Protein AF-A0A662HWW2-F1 (afdb_monomer_lite)

Sequence (271 aa):
MCRKGKERIIRYFIELWPLIKYILRNMLIVCLVLIIPPLITFYLLPDHGESIFSLAYNRPWGILTSWLTHKNYEHLCTNIEGTIFTVALIMTFTIAFLVFKKFYKPQLAAEHKLLFRVFAYVIILSQIIPSLVELALIYYLHLWNRKCCGASLILYGLRGYFDIGLLSLVSTALLEAIYIIIKDSPRISTAKLWTRTLNRVLKRTKLASVYSLYCLLFMTLFLLTVLSKDFLKFIGYGMSQVDVLGHFIAYFVGLTTAFIVMLFKKREFLK

pLDDT: mean 80.23, std 15.09, range [29.42, 97.56]

Structure (mmCIF, N/CA/C/O backbone):
data_AF-A0A662HWW2-F1
#
_entry.id   AF-A0A662HWW2-F1
#
loop_
_atom_site.group_PDB
_atom_site.id
_atom_site.type_symbol
_atom_site.label_atom_id
_atom_site.label_alt_id
_atom_site.label_comp_id
_atom_site.label_asym_id
_atom_site.label_entity_id
_atom_site.label_seq_id
_atom_site.pdbx_PDB_ins_code
_atom_site.Cartn_x
_atom_site.Cartn_y
_atom_site.Cartn_z
_atom_site.occupancy
_atom_site.B_iso_or_equiv
_atom_site.auth_seq_id
_atom_site.auth_comp_id
_atom_site.auth_asym_id
_atom_site.auth_atom_id
_atom_site.pdbx_PDB_model_num
ATOM 1 N N . MET A 1 1 ? -7.336 -7.348 41.960 1.00 51.84 1 MET A N 1
ATOM 2 C CA . MET A 1 1 ? -8.194 -7.419 40.748 1.00 51.84 1 MET A CA 1
ATOM 3 C C . MET A 1 1 ? -9.281 -8.465 40.956 1.00 51.84 1 MET A C 1
ATOM 5 O O . MET A 1 1 ? -8.956 -9.598 41.279 1.00 51.84 1 MET A O 1
ATOM 9 N N . CYS A 1 2 ? -10.556 -8.094 40.816 1.00 55.94 2 CYS A N 1
ATOM 10 C CA . CYS A 1 2 ? -11.695 -8.983 41.068 1.00 55.94 2 CYS A CA 1
ATOM 11 C C . CYS A 1 2 ? -11.751 -10.131 40.032 1.00 55.94 2 CYS A C 1
ATOM 13 O O . CYS A 1 2 ? -11.518 -9.888 38.847 1.00 55.94 2 CYS A O 1
ATOM 15 N N . ARG A 1 3 ? -12.079 -11.363 40.453 1.00 61.19 3 ARG A N 1
ATOM 16 C CA . ARG A 1 3 ? -12.129 -12.596 39.624 1.00 61.19 3 ARG A CA 1
ATOM 17 C C . ARG A 1 3 ? -12.927 -12.407 38.316 1.00 61.19 3 ARG A C 1
ATOM 19 O O . ARG A 1 3 ? -12.475 -12.807 37.247 1.00 61.19 3 ARG A O 1
ATOM 26 N N . LYS A 1 4 ? -14.018 -11.631 38.385 1.00 62.94 4 LYS A N 1
ATOM 27 C CA . LYS A 1 4 ? -14.866 -11.224 37.245 1.00 62.94 4 LYS A CA 1
ATOM 28 C C . LYS A 1 4 ? -14.146 -10.375 36.184 1.00 62.94 4 LYS A C 1
ATOM 30 O O . LYS A 1 4 ? -14.480 -10.454 35.006 1.00 62.94 4 LYS A O 1
ATOM 35 N N . GLY A 1 5 ? -13.164 -9.562 36.577 1.00 66.31 5 GLY A N 1
ATOM 36 C CA . GLY A 1 5 ? -12.361 -8.760 35.647 1.00 66.31 5 GLY A CA 1
ATOM 37 C C . GLY A 1 5 ? -11.391 -9.619 34.835 1.00 66.31 5 GLY A C 1
ATOM 38 O O . GLY A 1 5 ? -11.261 -9.426 33.629 1.00 66.31 5 GLY A O 1
ATOM 39 N N . LYS A 1 6 ? -10.777 -10.623 35.477 1.00 68.19 6 LYS A N 1
ATOM 40 C CA . LYS A 1 6 ? -9.884 -11.591 34.819 1.00 68.19 6 LYS A CA 1
ATOM 41 C C . LYS A 1 6 ? -10.640 -12.424 33.776 1.00 68.19 6 LYS A C 1
ATOM 43 O O . LYS A 1 6 ? -10.197 -12.522 32.639 1.00 68.19 6 LYS A O 1
ATOM 48 N N . GLU A 1 7 ? -11.820 -12.935 34.125 1.00 72.75 7 GLU A N 1
ATOM 49 C CA . GLU A 1 7 ? -12.670 -13.708 33.204 1.00 72.75 7 GLU A CA 1
ATOM 50 C C . GLU A 1 7 ? -13.160 -12.897 31.998 1.00 72.75 7 GLU A C 1
ATOM 52 O O . GLU A 1 7 ? -13.305 -13.446 30.905 1.00 72.75 7 GLU A O 1
ATOM 57 N N . ARG A 1 8 ? -13.409 -11.594 32.179 1.00 71.12 8 ARG A N 1
ATOM 58 C CA . ARG A 1 8 ? -13.839 -10.704 31.094 1.00 71.12 8 ARG A CA 1
ATOM 59 C C . ARG A 1 8 ? -12.707 -10.446 30.097 1.00 71.12 8 ARG A C 1
ATOM 61 O O . ARG A 1 8 ? -12.948 -10.509 28.897 1.00 71.12 8 ARG A O 1
ATOM 68 N N . ILE A 1 9 ? -11.484 -10.218 30.580 1.00 73.19 9 ILE A N 1
ATOM 69 C CA . ILE A 1 9 ? -10.295 -10.049 29.726 1.00 73.19 9 ILE A CA 1
ATOM 70 C C . ILE A 1 9 ? -10.007 -11.341 28.952 1.00 73.19 9 ILE A C 1
ATOM 72 O O . ILE A 1 9 ? -9.796 -11.295 27.744 1.00 73.19 9 ILE A O 1
ATOM 76 N N . ILE A 1 10 ? -10.064 -12.496 29.623 1.00 75.81 10 ILE A N 1
ATOM 77 C CA . ILE A 1 10 ? -9.818 -13.799 28.992 1.00 75.81 10 ILE A CA 1
ATOM 78 C C . ILE A 1 10 ? -10.848 -14.079 27.889 1.00 75.81 10 ILE A C 1
ATOM 80 O O . ILE A 1 10 ? -10.458 -14.389 26.766 1.00 75.81 10 ILE A O 1
ATOM 84 N N . ARG A 1 11 ? -12.151 -13.895 28.154 1.00 76.75 11 ARG A N 1
ATOM 85 C CA . ARG A 1 11 ? -13.198 -14.040 27.122 1.00 76.75 11 ARG A CA 1
ATOM 86 C C . ARG A 1 11 ? -12.990 -13.094 25.943 1.00 76.75 11 ARG A C 1
ATOM 88 O O . ARG A 1 11 ? -13.081 -13.509 24.791 1.00 76.75 11 ARG A O 1
ATOM 95 N N . TYR A 1 12 ? -12.641 -11.843 26.230 1.00 75.50 12 TYR A N 1
ATOM 96 C CA . TYR A 1 12 ? -12.392 -10.840 25.204 1.00 75.50 12 TYR A CA 1
ATOM 97 C C . TYR A 1 12 ? -11.239 -11.236 24.269 1.00 75.50 12 TYR A C 1
ATOM 99 O O . TYR A 1 12 ? -11.385 -11.103 23.050 1.00 75.50 12 TYR A O 1
ATOM 107 N N . PHE A 1 13 ? -10.145 -11.770 24.826 1.00 76.31 13 PHE A N 1
ATOM 108 C CA . PHE A 1 13 ? -9.011 -12.311 24.070 1.00 76.31 13 PHE A CA 1
ATOM 109 C C . PHE A 1 13 ? -9.384 -13.554 23.260 1.00 76.31 13 PHE A C 1
ATOM 111 O O . PHE A 1 13 ? -9.061 -13.609 22.077 1.00 76.31 13 PHE A O 1
ATOM 118 N N . ILE A 1 14 ? -10.094 -14.518 23.856 1.00 79.94 14 ILE A N 1
ATOM 119 C CA . ILE A 1 14 ? -10.518 -15.756 23.176 1.00 79.94 14 ILE A CA 1
ATOM 120 C C . ILE A 1 14 ? -11.338 -15.438 21.923 1.00 79.94 14 ILE A C 1
ATOM 122 O O . ILE A 1 14 ? -11.104 -16.002 20.861 1.00 79.94 14 ILE A O 1
ATOM 126 N N . GLU A 1 15 ? -12.257 -14.485 22.015 1.00 78.69 15 GLU A N 1
ATOM 127 C CA . GLU A 1 15 ? -13.082 -14.058 20.884 1.00 78.69 15 GLU A CA 1
ATOM 128 C C . GLU A 1 15 ? -12.310 -13.235 19.828 1.00 78.69 15 GLU A C 1
ATOM 130 O O . GLU A 1 15 ? -12.698 -13.205 18.663 1.00 78.69 15 GLU A O 1
ATOM 135 N N . LEU A 1 16 ? -11.238 -12.528 20.212 1.00 80.75 16 LEU A N 1
ATOM 136 C CA . LEU A 1 16 ? -10.363 -11.782 19.288 1.00 80.75 16 LEU A CA 1
ATOM 137 C C . LEU A 1 16 ? -9.315 -12.678 18.624 1.00 80.75 16 LEU A C 1
ATOM 139 O O . LEU A 1 16 ? -8.800 -12.346 17.559 1.00 80.75 16 LEU A O 1
ATOM 143 N N . TRP A 1 17 ? -8.989 -13.814 19.228 1.00 83.88 17 TRP A N 1
ATOM 144 C CA . TRP A 1 17 ? -7.904 -14.669 18.773 1.00 83.88 17 TRP A CA 1
ATOM 145 C C . TRP A 1 17 ? -8.078 -15.204 17.340 1.00 83.88 17 TRP A C 1
ATOM 147 O O . TRP A 1 17 ? -7.130 -15.086 16.558 1.00 83.88 17 TRP A O 1
ATOM 157 N N . PRO A 1 18 ? -9.260 -15.702 16.913 1.00 82.12 18 PRO A N 1
ATOM 158 C CA . PRO A 1 18 ? -9.468 -16.127 15.527 1.00 82.12 18 PRO A CA 1
ATOM 159 C C . PRO A 1 18 ? -9.251 -14.987 14.523 1.00 82.12 18 PRO A C 1
ATOM 161 O O . PRO A 1 18 ? -8.727 -15.206 13.431 1.00 82.12 18 PRO A O 1
ATOM 164 N N . LEU A 1 19 ? -9.615 -13.764 14.918 1.00 79.81 19 LEU A N 1
ATOM 165 C CA . LEU A 1 19 ? -9.472 -12.550 14.121 1.00 79.81 19 LEU A CA 1
ATOM 166 C C . LEU A 1 19 ? -8.003 -12.177 13.923 1.00 79.81 19 LEU A C 1
ATOM 168 O O . LEU A 1 19 ? -7.558 -11.937 12.802 1.00 79.81 19 LEU A O 1
ATOM 172 N N . ILE A 1 20 ? -7.251 -12.172 15.023 1.00 82.62 20 ILE A N 1
ATOM 173 C CA . ILE A 1 20 ? -5.816 -11.892 15.025 1.00 82.62 20 ILE A CA 1
ATOM 174 C C . ILE A 1 20 ? -5.097 -12.955 14.196 1.00 82.62 20 ILE A C 1
ATOM 176 O O . ILE A 1 20 ? -4.335 -12.609 13.299 1.00 82.62 20 ILE A O 1
ATOM 180 N N . LYS A 1 21 ? -5.408 -14.241 14.403 1.00 86.31 21 LYS A N 1
ATOM 181 C CA . LYS A 1 21 ? -4.826 -15.343 13.626 1.00 86.31 21 LYS A CA 1
ATOM 182 C C . LYS A 1 21 ? -5.085 -15.186 12.127 1.00 86.31 21 LYS A C 1
ATOM 184 O O . LYS A 1 21 ? -4.181 -15.418 11.330 1.00 86.31 21 LYS A O 1
ATOM 189 N N . TYR A 1 22 ? -6.291 -14.769 11.736 1.00 83.19 22 TYR A N 1
ATOM 190 C CA . TYR A 1 22 ? -6.614 -14.491 10.336 1.00 83.19 22 TYR A CA 1
ATOM 191 C C . TYR A 1 22 ? -5.750 -13.358 9.766 1.00 83.19 22 TYR A C 1
ATOM 193 O O . TYR A 1 22 ? -5.180 -13.511 8.688 1.00 83.19 22 TYR A O 1
ATOM 201 N N . ILE A 1 23 ? -5.627 -12.239 10.483 1.00 82.12 23 ILE A N 1
ATOM 202 C CA . ILE A 1 23 ? -4.840 -11.078 10.037 1.00 82.12 23 ILE A CA 1
ATOM 203 C C . ILE A 1 23 ? -3.367 -11.444 9.906 1.00 82.12 23 ILE A C 1
ATOM 205 O O . ILE A 1 23 ? -2.797 -11.232 8.839 1.00 82.12 23 ILE A O 1
ATOM 209 N N . LEU A 1 24 ? -2.792 -12.066 10.939 1.00 85.19 24 LEU A N 1
ATOM 210 C CA . LEU A 1 24 ? -1.404 -1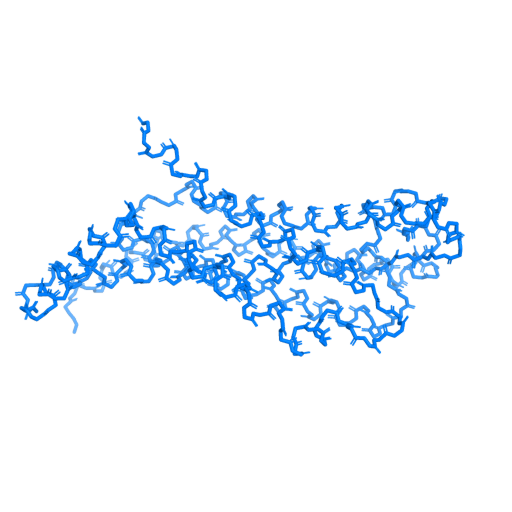2.524 10.935 1.00 85.19 24 LEU A CA 1
ATOM 211 C C . LEU A 1 24 ? -1.142 -13.459 9.755 1.00 85.19 24 LEU A C 1
ATOM 213 O O . LEU A 1 24 ? -0.213 -13.236 8.989 1.00 85.19 24 LEU A O 1
ATOM 217 N N . ARG A 1 25 ? -1.996 -14.474 9.563 1.00 88.00 25 ARG A N 1
ATOM 218 C CA . ARG A 1 25 ? -1.833 -15.443 8.476 1.00 88.00 25 ARG A CA 1
ATOM 219 C C . ARG A 1 25 ? -1.851 -14.766 7.111 1.00 88.00 25 ARG A C 1
ATOM 221 O O . ARG A 1 25 ? -0.977 -15.025 6.296 1.00 88.00 25 ARG A O 1
ATOM 228 N N . ASN A 1 26 ? -2.852 -13.933 6.837 1.00 82.62 26 ASN A N 1
ATOM 229 C CA . ASN A 1 26 ? -3.000 -13.387 5.491 1.00 82.62 26 ASN A CA 1
ATOM 230 C C . ASN A 1 26 ? -1.989 -12.275 5.200 1.00 82.62 26 ASN A C 1
ATOM 232 O O . ASN A 1 26 ? -1.521 -12.178 4.072 1.00 82.62 26 ASN A O 1
ATOM 236 N N . MET A 1 27 ? -1.611 -11.468 6.196 1.00 81.56 27 MET A N 1
ATOM 237 C CA . MET A 1 27 ? -0.540 -10.484 6.020 1.00 81.56 27 MET A CA 1
ATOM 238 C C . MET A 1 27 ? 0.823 -11.160 5.871 1.00 81.56 27 MET A C 1
ATOM 240 O O . MET A 1 27 ? 1.610 -10.714 5.046 1.00 81.56 27 MET A O 1
ATOM 244 N N . LEU A 1 28 ? 1.067 -12.278 6.566 1.00 86.06 28 LEU A N 1
ATOM 245 C CA . LEU A 1 28 ? 2.256 -13.099 6.341 1.00 86.06 28 LEU A CA 1
ATOM 246 C C . LEU A 1 28 ? 2.293 -13.641 4.910 1.00 86.06 28 LEU A C 1
ATOM 248 O O . LEU A 1 28 ? 3.313 -13.509 4.248 1.00 86.06 28 LEU A O 1
ATOM 252 N N . ILE A 1 29 ? 1.182 -14.194 4.409 1.00 87.62 29 ILE A N 1
ATOM 253 C CA . ILE A 1 29 ? 1.092 -14.663 3.016 1.00 87.62 29 ILE A CA 1
ATOM 254 C C . ILE A 1 29 ? 1.420 -13.523 2.047 1.00 87.62 29 ILE A C 1
ATOM 256 O O . ILE A 1 29 ? 2.215 -13.715 1.133 1.00 87.62 29 ILE A O 1
ATOM 260 N N . VAL A 1 30 ? 0.862 -12.331 2.263 1.00 85.19 30 VAL A N 1
ATOM 261 C CA . VAL A 1 30 ? 1.152 -11.170 1.415 1.00 85.19 30 VAL A CA 1
ATOM 262 C C . VAL A 1 30 ? 2.622 -10.757 1.500 1.00 85.19 30 VAL A C 1
ATOM 264 O O . VAL A 1 30 ? 3.230 -10.543 0.459 1.00 85.19 30 VAL A O 1
ATOM 267 N N . CYS A 1 31 ? 3.225 -10.705 2.692 1.00 86.06 31 CYS A N 1
ATOM 268 C CA . CYS A 1 31 ? 4.660 -10.445 2.832 1.00 86.06 31 CYS A CA 1
ATOM 269 C C . CYS A 1 31 ? 5.495 -11.458 2.048 1.00 86.06 31 CYS A C 1
ATOM 271 O O . CYS A 1 31 ? 6.398 -11.069 1.318 1.00 86.06 31 CYS A O 1
ATOM 273 N N . LEU A 1 32 ? 5.180 -12.750 2.162 1.00 91.38 32 LEU A N 1
ATOM 274 C CA . LEU A 1 32 ? 5.902 -13.798 1.441 1.00 91.38 32 LEU A CA 1
ATOM 275 C C . LEU A 1 32 ? 5.773 -13.617 -0.076 1.00 91.38 32 LEU A C 1
ATOM 277 O O . LEU A 1 32 ? 6.773 -13.717 -0.780 1.00 91.38 32 LEU A O 1
ATOM 281 N N . VAL A 1 33 ? 4.579 -13.278 -0.570 1.00 91.56 33 VAL A N 1
ATOM 282 C CA . VAL A 1 33 ? 4.338 -12.979 -1.992 1.00 91.56 33 VAL A CA 1
ATOM 283 C C . VAL A 1 33 ? 5.071 -11.717 -2.452 1.00 91.56 33 VAL A C 1
ATOM 285 O O . VAL A 1 33 ? 5.502 -11.667 -3.595 1.00 91.56 33 VAL A O 1
ATOM 288 N N . LEU A 1 34 ? 5.243 -10.711 -1.596 1.00 92.81 34 LEU A N 1
ATOM 289 C CA . LEU A 1 34 ? 5.956 -9.480 -1.948 1.00 92.81 34 LEU A CA 1
ATOM 290 C C . LEU A 1 34 ? 7.483 -9.594 -1.819 1.00 92.81 34 LEU A C 1
ATOM 292 O O . LEU A 1 34 ? 8.185 -8.749 -2.358 1.00 92.81 34 LEU A O 1
ATOM 296 N N . ILE A 1 35 ? 8.003 -10.607 -1.118 1.00 94.19 35 ILE A N 1
ATOM 297 C CA . ILE A 1 35 ? 9.441 -10.739 -0.818 1.00 94.19 35 ILE A CA 1
ATOM 298 C C . ILE A 1 35 ? 10.087 -11.890 -1.593 1.00 94.19 35 ILE A C 1
ATOM 300 O O . ILE A 1 35 ? 11.137 -11.711 -2.205 1.00 94.19 35 ILE A O 1
ATOM 304 N N . ILE A 1 36 ? 9.474 -13.077 -1.587 1.00 95.88 36 ILE A N 1
ATOM 305 C CA . ILE A 1 36 ? 10.089 -14.282 -2.161 1.00 95.88 36 ILE A CA 1
ATOM 306 C C . ILE A 1 36 ? 10.212 -14.187 -3.689 1.00 95.88 36 ILE A C 1
ATOM 308 O O . ILE A 1 36 ? 11.307 -14.432 -4.195 1.00 95.88 36 ILE A O 1
ATOM 312 N N . PRO A 1 37 ? 9.163 -13.824 -4.453 1.00 96.50 37 PRO A N 1
ATOM 313 C CA . PRO A 1 37 ? 9.272 -13.737 -5.905 1.00 96.50 37 PRO A CA 1
ATOM 314 C C . PRO A 1 37 ? 10.314 -12.717 -6.391 1.00 96.50 37 PRO A C 1
ATOM 316 O O . PRO A 1 37 ? 11.075 -13.082 -7.290 1.00 96.50 37 PRO A O 1
ATOM 319 N N . PRO A 1 38 ? 10.452 -11.507 -5.807 1.00 96.25 38 PRO A N 1
ATOM 320 C CA . PRO A 1 38 ? 11.553 -10.617 -6.170 1.00 96.25 38 PRO A CA 1
ATOM 321 C C . PRO A 1 38 ? 12.940 -11.184 -5.866 1.00 96.25 38 PRO A C 1
ATOM 323 O O . PRO A 1 38 ? 13.833 -11.055 -6.696 1.00 96.25 38 PRO A O 1
ATOM 326 N N . LEU A 1 39 ? 13.122 -11.868 -4.728 1.00 96.88 39 LEU A N 1
ATOM 327 C CA . LEU A 1 39 ? 14.390 -12.536 -4.408 1.00 96.88 39 LEU A CA 1
ATOM 328 C C . LEU A 1 39 ? 14.725 -13.622 -5.439 1.00 96.88 39 LEU A C 1
ATOM 330 O O . LEU A 1 39 ? 15.833 -13.657 -5.965 1.00 96.88 39 LEU A O 1
ATOM 334 N N . ILE A 1 40 ? 13.754 -14.478 -5.766 1.00 97.06 40 ILE A N 1
ATOM 335 C CA . ILE A 1 40 ? 13.906 -15.518 -6.792 1.00 97.06 40 ILE A CA 1
ATOM 336 C C . ILE A 1 40 ? 14.282 -14.890 -8.136 1.00 97.06 40 ILE A C 1
ATOM 338 O O . ILE A 1 40 ? 15.231 -15.331 -8.776 1.00 97.06 40 ILE A O 1
ATOM 342 N N . THR A 1 41 ? 13.561 -13.845 -8.542 1.00 97.06 41 THR A N 1
ATOM 343 C CA . THR A 1 41 ? 13.793 -13.129 -9.804 1.00 97.06 41 THR A CA 1
ATOM 344 C C . THR A 1 41 ? 15.204 -12.541 -9.842 1.00 97.06 41 THR A C 1
ATOM 346 O O . THR A 1 41 ? 15.909 -12.700 -10.834 1.00 97.06 41 THR A O 1
ATOM 349 N N . PHE A 1 42 ? 15.646 -11.922 -8.746 1.00 97.25 42 PHE A N 1
ATOM 350 C CA . PHE A 1 42 ? 16.951 -11.277 -8.659 1.00 97.25 42 PHE A CA 1
ATOM 351 C C . PHE A 1 42 ? 18.121 -12.267 -8.709 1.00 97.25 42 PHE A C 1
ATOM 353 O O . PHE A 1 42 ? 19.118 -11.990 -9.374 1.00 97.25 42 PHE A O 1
ATOM 360 N N . TYR A 1 43 ? 18.017 -13.405 -8.014 1.00 97.12 43 TYR A N 1
ATOM 361 C CA . TYR A 1 43 ? 19.120 -14.365 -7.892 1.00 97.12 43 TYR A CA 1
ATOM 362 C C . TYR A 1 43 ? 19.139 -15.453 -8.969 1.00 97.12 43 TYR A C 1
ATOM 364 O O . TYR A 1 43 ? 20.213 -15.973 -9.263 1.00 97.12 43 TYR A O 1
ATOM 372 N N . LEU A 1 44 ? 17.986 -15.835 -9.528 1.00 97.06 44 LEU A N 1
ATOM 373 C CA . LEU A 1 44 ? 17.899 -16.978 -10.447 1.00 97.06 44 LEU A CA 1
ATOM 374 C C . LEU A 1 44 ? 17.777 -16.590 -11.922 1.00 97.06 44 LEU A C 1
ATOM 376 O O . LEU A 1 44 ? 18.002 -17.447 -12.776 1.00 97.06 44 LEU A O 1
ATOM 380 N N . LEU A 1 45 ? 17.412 -15.345 -12.246 1.00 96.44 45 LEU A N 1
ATOM 381 C CA . LEU A 1 45 ? 17.254 -14.910 -13.636 1.00 96.44 45 LEU A CA 1
ATOM 382 C C . LEU A 1 45 ? 18.415 -14.024 -14.101 1.00 96.44 45 LEU A C 1
ATOM 384 O O . LEU A 1 45 ? 18.948 -13.235 -13.317 1.00 96.44 45 LEU A O 1
ATOM 388 N N . PRO A 1 46 ? 18.792 -14.109 -15.391 1.00 93.62 46 PRO A N 1
ATOM 389 C CA . PRO A 1 46 ? 19.787 -13.215 -15.968 1.00 93.62 46 PRO A CA 1
ATOM 390 C C . PRO A 1 46 ? 19.305 -11.763 -15.910 1.00 93.62 46 PRO A C 1
ATOM 392 O O . PRO A 1 46 ? 18.105 -11.496 -16.031 1.00 93.62 46 PRO A O 1
ATOM 395 N N . ASP A 1 47 ? 20.247 -10.829 -15.742 1.00 93.69 47 ASP A N 1
ATOM 396 C CA . ASP A 1 47 ? 19.958 -9.388 -15.641 1.00 93.69 47 ASP A CA 1
ATOM 397 C C . ASP A 1 47 ? 18.904 -9.076 -14.557 1.00 93.69 47 ASP A C 1
ATOM 399 O O . ASP A 1 47 ? 18.056 -8.202 -14.717 1.00 93.69 47 ASP A O 1
ATOM 403 N N . HIS A 1 48 ? 18.876 -9.887 -13.490 1.00 95.56 48 HIS A N 1
ATOM 404 C CA . HIS A 1 48 ? 17.908 -9.805 -12.390 1.00 95.56 48 HIS A CA 1
ATOM 405 C C . HIS A 1 48 ? 16.434 -9.832 -12.841 1.00 95.56 48 HIS A C 1
ATOM 407 O O . HIS A 1 48 ? 15.551 -9.318 -12.150 1.00 95.56 48 HIS A O 1
ATOM 413 N N . GLY A 1 49 ? 16.163 -10.417 -14.015 1.00 95.06 49 GLY A N 1
ATOM 414 C CA . GLY A 1 49 ? 14.844 -10.454 -14.642 1.00 95.06 49 GLY A CA 1
ATOM 415 C C . GLY A 1 49 ? 14.412 -9.147 -15.318 1.00 95.06 49 GLY A C 1
ATOM 416 O O . GLY A 1 49 ? 13.278 -9.076 -15.797 1.00 95.06 49 GLY A O 1
ATOM 417 N N . GLU A 1 50 ? 15.272 -8.126 -15.412 1.00 95.56 50 GLU A N 1
ATOM 418 C CA . GLU A 1 50 ? 14.922 -6.811 -15.964 1.00 95.56 50 GLU A CA 1
ATOM 419 C C . GLU A 1 50 ? 14.510 -6.912 -17.436 1.00 95.56 50 GLU A C 1
ATOM 421 O O . GLU A 1 50 ? 13.482 -6.363 -17.841 1.00 95.56 50 GLU A O 1
ATOM 426 N N . SER A 1 51 ? 15.250 -7.676 -18.236 1.00 94.50 51 SER A N 1
ATOM 427 C CA . SER A 1 51 ? 14.940 -7.922 -19.651 1.00 94.50 51 SER A CA 1
ATOM 428 C C . SER A 1 51 ? 13.572 -8.583 -19.896 1.00 94.50 51 SER A C 1
ATOM 430 O O . SER A 1 51 ? 13.021 -8.434 -20.990 1.00 94.50 51 SER A O 1
ATOM 432 N N . ILE A 1 52 ? 13.004 -9.249 -18.883 1.00 95.56 52 ILE A N 1
ATOM 433 C CA . ILE A 1 52 ? 11.758 -10.024 -18.962 1.00 95.56 52 ILE A CA 1
ATOM 434 C C . ILE A 1 52 ? 10.595 -9.265 -18.317 1.00 95.56 52 ILE A C 1
ATOM 436 O O . ILE A 1 52 ? 9.541 -9.118 -18.932 1.00 95.56 52 ILE A O 1
ATOM 440 N N . PHE A 1 53 ? 10.767 -8.780 -17.086 1.00 97.56 53 PHE A N 1
ATOM 441 C CA . PHE A 1 53 ? 9.666 -8.299 -16.249 1.00 97.56 53 PHE A CA 1
ATOM 442 C C . PHE A 1 53 ? 9.575 -6.781 -16.114 1.00 97.56 53 PHE A C 1
ATOM 444 O O . PHE A 1 53 ? 8.553 -6.302 -15.614 1.00 97.56 53 PHE A O 1
ATOM 451 N N . SER A 1 54 ? 10.593 -6.024 -16.540 1.00 96.38 54 SER A N 1
ATOM 452 C CA . SER A 1 54 ? 10.549 -4.557 -16.472 1.00 96.38 54 SER A CA 1
ATOM 453 C C . SER A 1 54 ? 9.420 -3.983 -17.321 1.00 96.38 54 SER A C 1
ATOM 455 O O . SER A 1 54 ? 9.084 -4.503 -18.387 1.00 96.38 54 SER A O 1
ATOM 457 N N . LEU A 1 55 ? 8.874 -2.858 -16.865 1.00 96.38 55 LEU A N 1
ATOM 458 C CA . LEU A 1 55 ? 8.008 -2.027 -17.684 1.00 96.38 55 LEU A CA 1
ATOM 459 C C . LEU A 1 55 ? 8.870 -1.261 -18.682 1.00 96.38 55 LEU A C 1
ATOM 461 O O . LEU A 1 55 ? 9.728 -0.472 -18.295 1.00 96.38 55 LEU A O 1
ATOM 465 N N . ALA A 1 56 ? 8.631 -1.505 -19.963 1.00 94.88 56 ALA A N 1
ATOM 466 C CA . ALA A 1 56 ? 9.282 -0.819 -21.069 1.00 94.88 56 ALA A CA 1
ATOM 467 C C . ALA A 1 56 ? 8.318 -0.737 -22.256 1.00 94.88 56 ALA A C 1
ATOM 469 O O . ALA A 1 56 ? 7.286 -1.411 -22.270 1.00 94.88 56 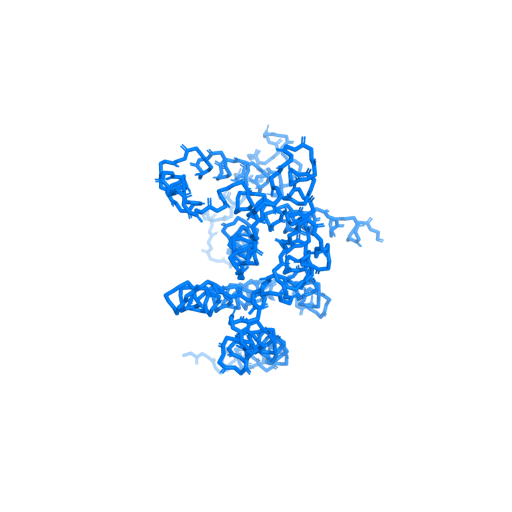ALA A O 1
ATOM 470 N N . TYR A 1 57 ? 8.679 0.044 -23.275 1.00 93.38 57 TYR A N 1
ATOM 471 C CA . TYR A 1 57 ? 7.869 0.241 -24.482 1.00 93.38 57 TYR A CA 1
ATOM 472 C C . TYR A 1 57 ? 7.366 -1.081 -25.095 1.00 93.38 57 TYR A C 1
ATOM 474 O O . TYR A 1 57 ? 6.174 -1.248 -25.343 1.00 93.38 57 TYR A O 1
ATOM 482 N N . ASN A 1 58 ? 8.263 -2.056 -25.256 1.00 94.31 58 ASN A N 1
ATOM 483 C CA . ASN A 1 58 ? 7.973 -3.377 -25.819 1.00 94.31 58 ASN A CA 1
ATOM 484 C C . ASN A 1 58 ? 7.542 -4.430 -24.778 1.00 94.31 58 ASN A C 1
ATOM 486 O O . ASN A 1 58 ? 7.378 -5.597 -25.129 1.00 94.31 58 ASN A O 1
ATOM 490 N N . ARG A 1 59 ? 7.379 -4.045 -23.506 1.00 95.88 59 ARG A N 1
ATOM 491 C CA . ARG A 1 59 ? 7.007 -4.933 -22.391 1.00 95.88 59 ARG A CA 1
ATOM 492 C C . ARG A 1 59 ? 5.859 -4.333 -21.568 1.00 95.88 59 ARG A C 1
ATOM 494 O O . ARG A 1 59 ? 6.046 -3.986 -20.399 1.00 95.88 59 ARG A O 1
ATOM 501 N N . PRO A 1 60 ? 4.646 -4.212 -22.145 1.00 95.62 60 PRO A N 1
ATOM 502 C CA . PRO A 1 60 ? 3.498 -3.624 -21.451 1.00 95.62 60 PRO A CA 1
ATOM 503 C C . PRO A 1 60 ? 3.023 -4.471 -20.261 1.00 95.62 60 PRO A C 1
ATOM 505 O O . PRO A 1 60 ? 2.474 -3.936 -19.302 1.00 95.62 60 PRO A O 1
ATOM 508 N N . TRP A 1 61 ? 3.285 -5.784 -20.264 1.00 97.25 61 TRP A N 1
ATOM 509 C CA . TRP A 1 61 ? 3.001 -6.652 -19.113 1.00 97.25 61 TRP A CA 1
ATOM 510 C C . TRP A 1 61 ? 3.790 -6.257 -17.858 1.00 97.25 61 TRP A C 1
ATOM 512 O O . TRP A 1 61 ? 3.372 -6.597 -16.750 1.00 97.25 61 TRP A O 1
ATOM 522 N N . GLY A 1 62 ? 4.858 -5.462 -18.009 1.00 96.38 62 GLY A N 1
ATOM 523 C CA . GLY A 1 62 ? 5.574 -4.825 -16.909 1.00 96.38 62 GLY A CA 1
ATOM 524 C C . GLY A 1 62 ? 4.681 -3.991 -15.989 1.00 96.38 62 GLY A C 1
ATOM 525 O O . GLY A 1 62 ? 5.051 -3.773 -14.842 1.00 96.38 62 GLY A O 1
ATOM 526 N N . ILE A 1 63 ? 3.467 -3.608 -16.411 1.00 97.19 63 ILE A N 1
ATOM 527 C CA . ILE A 1 63 ? 2.457 -3.025 -15.513 1.00 97.19 63 ILE A CA 1
ATOM 528 C C . ILE A 1 63 ? 2.199 -3.940 -14.312 1.00 97.19 63 ILE A C 1
ATOM 530 O O . ILE A 1 63 ? 2.067 -3.463 -13.190 1.00 97.19 63 ILE A O 1
ATOM 534 N N . LEU A 1 64 ? 2.154 -5.255 -14.531 1.00 96.81 64 LEU A N 1
ATOM 535 C CA . LEU A 1 64 ? 1.858 -6.250 -13.502 1.00 96.81 64 LEU A CA 1
ATOM 536 C C . LEU A 1 64 ? 3.109 -6.895 -12.911 1.00 96.81 64 LEU A C 1
ATOM 538 O O . LEU A 1 64 ? 3.040 -7.422 -11.804 1.00 96.81 64 LEU A O 1
ATOM 542 N N . THR A 1 65 ? 4.227 -6.891 -13.638 1.00 97.06 65 THR A N 1
ATOM 543 C CA . THR A 1 65 ? 5.411 -7.685 -13.277 1.00 97.06 65 THR A CA 1
ATOM 544 C C . THR A 1 65 ? 6.625 -6.862 -12.867 1.00 97.06 65 THR A C 1
ATOM 546 O O . THR A 1 65 ? 7.555 -7.431 -12.305 1.00 97.06 65 THR A O 1
ATOM 549 N N . SER A 1 66 ? 6.650 -5.545 -13.104 1.00 96.69 66 SER A N 1
ATOM 550 C CA . SER A 1 66 ? 7.854 -4.727 -12.871 1.00 96.69 66 SER A CA 1
ATOM 551 C C . SER A 1 66 ? 8.306 -4.687 -11.413 1.00 96.69 66 SER A C 1
ATOM 553 O O . SER A 1 66 ? 9.495 -4.502 -11.158 1.00 96.69 66 SER A O 1
ATOM 555 N N . TRP A 1 67 ? 7.403 -4.949 -10.465 1.00 96.81 67 TRP A N 1
ATOM 556 C CA . TRP A 1 67 ? 7.726 -5.071 -9.043 1.00 96.81 67 TRP A CA 1
ATOM 557 C C . TRP A 1 67 ? 8.612 -6.280 -8.699 1.00 96.81 67 TRP A C 1
ATOM 559 O O . TRP A 1 67 ? 9.230 -6.296 -7.637 1.00 96.81 67 TRP A O 1
ATOM 569 N N . LEU A 1 68 ? 8.697 -7.282 -9.582 1.00 97.19 68 LEU A N 1
ATOM 570 C CA . LEU A 1 68 ? 9.526 -8.475 -9.387 1.00 97.19 68 LEU A CA 1
ATOM 571 C C . LEU A 1 68 ? 11.020 -8.194 -9.590 1.00 97.19 68 LEU A C 1
ATOM 573 O O . LEU A 1 68 ? 11.862 -8.795 -8.930 1.00 97.19 68 LEU A O 1
ATOM 577 N N . THR A 1 69 ? 11.362 -7.283 -10.497 1.00 96.19 69 THR A N 1
ATOM 578 C CA . THR A 1 69 ? 12.746 -7.040 -10.930 1.00 96.19 69 THR A CA 1
ATOM 579 C C . THR A 1 69 ? 13.341 -5.811 -10.252 1.00 96.19 69 THR A C 1
ATOM 581 O O . THR A 1 69 ? 12.641 -4.832 -10.012 1.00 96.19 69 THR A O 1
ATOM 584 N N . HIS A 1 70 ? 14.647 -5.831 -9.977 1.00 95.25 70 HIS A N 1
ATOM 585 C CA . HIS A 1 70 ? 15.368 -4.742 -9.312 1.00 95.25 70 HIS A CA 1
ATOM 586 C C . HIS A 1 70 ? 16.734 -4.516 -9.972 1.00 95.25 70 HIS A C 1
ATOM 588 O O . HIS A 1 70 ? 17.424 -5.475 -10.293 1.00 95.25 70 HIS A O 1
ATOM 594 N N . LYS A 1 71 ? 17.128 -3.245 -10.143 1.00 90.62 71 LYS A N 1
ATOM 595 C CA . LYS A 1 71 ? 18.373 -2.850 -10.841 1.00 90.62 71 LYS A CA 1
ATOM 596 C C . LYS A 1 71 ? 19.651 -3.349 -10.170 1.00 90.62 71 LYS A C 1
ATOM 598 O O . LYS A 1 71 ? 20.636 -3.629 -10.838 1.00 90.62 71 LYS A O 1
ATOM 603 N N . ASN A 1 72 ? 19.672 -3.349 -8.842 1.00 92.50 72 ASN A N 1
ATOM 604 C CA . ASN A 1 72 ? 20.841 -3.705 -8.051 1.00 92.50 72 ASN A CA 1
ATOM 605 C C . ASN A 1 72 ? 20.411 -4.203 -6.665 1.00 92.50 72 ASN A C 1
ATOM 607 O O . ASN A 1 72 ? 19.241 -4.102 -6.280 1.00 92.50 72 ASN A O 1
ATOM 611 N N . TYR A 1 73 ? 21.378 -4.751 -5.930 1.00 93.50 73 TYR A N 1
ATOM 612 C CA . TYR A 1 73 ? 21.158 -5.339 -4.611 1.00 93.50 73 TYR A CA 1
ATOM 613 C C . TYR A 1 73 ? 20.642 -4.316 -3.591 1.00 93.50 73 TYR A C 1
ATOM 615 O O . TYR A 1 73 ? 19.705 -4.609 -2.857 1.00 93.50 73 TYR A O 1
ATOM 623 N N . GLU A 1 74 ? 21.193 -3.100 -3.587 1.00 93.44 74 GLU A N 1
ATOM 624 C CA . GLU A 1 74 ? 20.767 -2.031 -2.676 1.00 93.44 74 GLU A CA 1
ATOM 625 C C . GLU A 1 74 ? 19.281 -1.690 -2.865 1.00 93.44 74 GLU A C 1
ATOM 627 O O . GLU A 1 74 ? 18.514 -1.695 -1.904 1.00 93.44 74 GLU A O 1
ATOM 632 N N . HIS A 1 75 ? 18.843 -1.507 -4.113 1.00 90.00 75 HIS A N 1
ATOM 633 C CA . HIS A 1 75 ? 17.447 -1.235 -4.445 1.00 90.00 75 HIS A CA 1
ATOM 634 C C . HIS A 1 75 ? 16.513 -2.375 -4.005 1.00 90.00 75 HIS A C 1
ATOM 636 O O . HIS A 1 75 ? 15.420 -2.117 -3.494 1.00 90.00 75 HIS A O 1
ATOM 642 N N . LEU A 1 76 ? 16.932 -3.635 -4.166 1.00 94.81 76 LEU A N 1
ATOM 643 C CA . LEU A 1 76 ? 16.179 -4.790 -3.672 1.00 94.81 76 LEU A CA 1
ATOM 644 C C . LEU A 1 76 ? 16.072 -4.782 -2.140 1.00 94.81 76 LEU A C 1
ATOM 646 O O . LEU A 1 76 ? 14.970 -4.922 -1.608 1.00 94.81 76 LEU A O 1
ATOM 650 N N . CYS A 1 77 ? 17.190 -4.587 -1.435 1.00 94.44 77 CYS A N 1
ATOM 651 C CA . CYS A 1 77 ? 17.232 -4.554 0.026 1.00 94.44 77 CYS A CA 1
ATOM 652 C C . CYS A 1 77 ? 16.334 -3.459 0.595 1.00 94.44 77 CYS A C 1
ATOM 654 O O . CYS A 1 77 ? 15.481 -3.753 1.431 1.00 94.44 77 CYS A O 1
ATOM 656 N N . THR A 1 78 ? 16.446 -2.226 0.092 1.00 91.81 78 THR A N 1
ATOM 657 C CA . THR A 1 78 ? 15.615 -1.108 0.557 1.00 91.81 78 THR A CA 1
ATOM 658 C C . THR A 1 78 ? 14.123 -1.383 0.352 1.00 91.81 78 THR A C 1
ATOM 660 O O . THR A 1 78 ? 13.318 -1.113 1.247 1.00 91.81 78 THR A O 1
ATOM 663 N N . ASN A 1 79 ? 13.730 -1.976 -0.782 1.00 92.94 79 ASN A N 1
ATOM 664 C CA . ASN A 1 79 ? 12.331 -2.329 -1.029 1.00 92.94 79 ASN A CA 1
ATOM 665 C C . ASN A 1 79 ? 11.838 -3.451 -0.103 1.00 92.94 79 ASN A C 1
ATOM 667 O O . ASN A 1 79 ? 10.712 -3.369 0.396 1.00 92.94 79 ASN A O 1
ATOM 671 N N . ILE A 1 80 ? 12.653 -4.477 0.163 1.00 93.44 80 ILE A N 1
ATOM 672 C CA . ILE A 1 80 ? 12.291 -5.580 1.068 1.00 93.44 80 ILE A CA 1
ATOM 673 C C . ILE A 1 80 ? 12.165 -5.078 2.509 1.00 93.44 80 ILE A C 1
ATOM 675 O O . ILE A 1 80 ? 11.129 -5.297 3.139 1.00 93.44 80 ILE A O 1
ATOM 679 N N . GLU A 1 81 ? 13.172 -4.373 3.023 1.00 93.69 81 GLU A N 1
ATOM 680 C CA . GLU A 1 81 ? 13.167 -3.818 4.382 1.00 93.69 81 GLU A CA 1
ATOM 681 C C . GLU A 1 81 ? 11.997 -2.852 4.576 1.00 93.69 81 GLU A C 1
ATOM 683 O O . GLU A 1 81 ? 11.225 -2.972 5.534 1.00 93.69 81 GLU A O 1
ATOM 688 N N . GLY A 1 82 ? 11.804 -1.948 3.610 1.00 91.50 82 GLY A N 1
ATOM 689 C CA . GLY A 1 82 ? 10.680 -1.024 3.585 1.00 91.50 82 GLY A CA 1
ATOM 690 C C . GLY A 1 82 ? 9.339 -1.755 3.592 1.00 91.50 82 GLY A C 1
ATOM 691 O O . GLY A 1 82 ? 8.443 -1.386 4.356 1.00 91.50 82 GLY A O 1
ATOM 692 N N . THR A 1 83 ? 9.194 -2.819 2.799 1.00 92.06 83 THR A N 1
ATOM 693 C CA . THR A 1 83 ? 7.964 -3.622 2.733 1.00 92.06 83 THR A CA 1
ATOM 694 C C . THR A 1 83 ? 7.689 -4.329 4.056 1.00 92.06 83 THR A C 1
ATOM 696 O O . THR A 1 83 ? 6.584 -4.202 4.585 1.00 92.06 83 THR A O 1
ATOM 699 N N . ILE A 1 84 ? 8.684 -5.008 4.640 1.00 92.12 84 ILE A N 1
ATOM 700 C CA . ILE A 1 84 ? 8.554 -5.692 5.937 1.00 92.12 84 ILE A CA 1
ATOM 701 C C . ILE A 1 84 ? 8.111 -4.699 7.011 1.00 92.12 84 ILE A C 1
ATOM 703 O O . ILE A 1 84 ? 7.114 -4.929 7.701 1.00 92.12 84 ILE A O 1
ATOM 707 N N . PHE A 1 85 ? 8.811 -3.570 7.119 1.00 92.19 85 PHE A N 1
ATOM 708 C CA . PHE A 1 85 ? 8.509 -2.546 8.112 1.00 92.19 85 PHE A CA 1
ATOM 709 C C . PHE A 1 85 ? 7.107 -1.950 7.909 1.00 92.19 85 PHE A C 1
ATOM 711 O O . PHE A 1 85 ? 6.349 -1.768 8.865 1.00 92.19 85 PHE A O 1
ATOM 718 N N . THR A 1 86 ? 6.716 -1.686 6.661 1.00 91.88 86 THR A N 1
ATOM 719 C CA . THR A 1 86 ? 5.400 -1.120 6.336 1.00 91.88 86 THR A CA 1
ATOM 720 C C . THR A 1 86 ? 4.263 -2.077 6.641 1.00 91.88 86 THR A C 1
ATOM 722 O O . THR A 1 86 ? 3.285 -1.689 7.285 1.00 91.88 86 THR A O 1
ATOM 725 N N . VAL A 1 87 ? 4.383 -3.337 6.223 1.00 91.75 87 VAL A N 1
ATOM 726 C CA . VAL A 1 87 ? 3.343 -4.334 6.479 1.00 91.75 87 VAL A CA 1
ATOM 727 C C . VAL A 1 87 ? 3.241 -4.634 7.975 1.00 91.75 87 VAL A C 1
ATOM 729 O O . VAL A 1 87 ? 2.127 -4.748 8.484 1.00 91.75 87 VAL A O 1
ATOM 732 N N . ALA A 1 88 ? 4.356 -4.666 8.715 1.00 90.56 88 ALA A N 1
ATOM 733 C CA . ALA A 1 88 ? 4.337 -4.820 10.170 1.00 90.56 88 ALA A CA 1
ATOM 734 C C . ALA A 1 88 ? 3.575 -3.680 10.871 1.00 90.56 88 ALA A C 1
ATOM 736 O O . ALA A 1 88 ? 2.773 -3.932 11.780 1.00 90.56 88 ALA A O 1
ATOM 737 N N . LEU A 1 89 ? 3.757 -2.435 10.420 1.00 90.88 89 LEU A N 1
ATOM 738 C CA . LEU A 1 89 ? 2.997 -1.287 10.920 1.00 90.88 89 LEU A CA 1
ATOM 739 C C . LEU A 1 89 ? 1.506 -1.409 10.594 1.00 90.88 89 LEU A C 1
ATOM 741 O O . LEU A 1 89 ? 0.669 -1.279 11.489 1.00 90.88 89 LEU A O 1
ATOM 745 N N . ILE A 1 90 ? 1.161 -1.734 9.346 1.00 91.69 90 ILE A N 1
ATOM 746 C CA . ILE A 1 90 ? -0.233 -1.943 8.930 1.00 91.69 90 ILE A CA 1
ATOM 747 C C . ILE A 1 90 ? -0.891 -3.045 9.764 1.00 91.69 90 ILE A C 1
ATOM 749 O O . ILE A 1 90 ? -2.015 -2.878 10.238 1.00 91.69 90 ILE A O 1
ATOM 753 N N . MET A 1 91 ? -0.192 -4.154 9.990 1.00 90.00 91 MET A N 1
ATOM 754 C CA . MET A 1 91 ? -0.662 -5.270 10.803 1.00 90.00 91 MET A CA 1
ATOM 755 C C . MET A 1 91 ? -0.943 -4.843 12.240 1.00 90.00 91 MET A C 1
ATOM 757 O O . MET A 1 91 ? -2.041 -5.066 12.752 1.00 90.00 91 MET A O 1
ATOM 761 N N . THR A 1 92 ? 0.018 -4.161 12.860 1.00 89.94 92 THR A N 1
ATOM 762 C CA . THR A 1 92 ? -0.086 -3.677 14.239 1.00 89.94 92 THR A CA 1
ATOM 763 C C . THR A 1 92 ? -1.272 -2.729 14.406 1.00 89.94 92 THR A C 1
ATOM 765 O O . THR A 1 92 ? -2.103 -2.918 15.295 1.00 89.94 92 THR A O 1
ATOM 768 N N . PHE A 1 93 ? -1.416 -1.752 13.509 1.00 90.19 93 PHE A N 1
ATOM 769 C CA . PHE A 1 93 ? -2.495 -0.768 13.590 1.00 90.19 93 PHE A CA 1
ATOM 770 C C . PHE A 1 93 ? -3.859 -1.353 13.201 1.00 90.19 93 PHE A C 1
ATOM 772 O O . PHE A 1 93 ? -4.878 -0.967 13.771 1.00 90.19 93 PHE A O 1
ATOM 779 N N . THR A 1 94 ? -3.902 -2.349 12.315 1.00 88.69 94 THR A N 1
ATOM 780 C CA . THR A 1 94 ? -5.136 -3.093 12.018 1.00 88.69 94 THR A CA 1
ATOM 781 C C . THR A 1 94 ? -5.617 -3.863 13.249 1.00 88.69 94 THR A C 1
ATOM 783 O O . THR A 1 94 ? -6.807 -3.836 13.571 1.00 88.69 94 THR A O 1
ATOM 786 N N . ILE A 1 95 ? -4.704 -4.518 13.974 1.00 88.31 95 ILE A N 1
ATOM 787 C CA . ILE A 1 95 ? -5.027 -5.201 15.233 1.00 88.31 95 ILE A CA 1
ATOM 788 C C . ILE A 1 95 ? -5.502 -4.181 16.275 1.00 88.31 95 ILE A C 1
ATOM 790 O O . ILE A 1 95 ? -6.556 -4.385 16.879 1.00 88.31 95 ILE A O 1
ATOM 794 N N . ALA A 1 96 ? -4.791 -3.060 16.435 1.00 88.38 96 ALA A N 1
ATOM 795 C CA . ALA A 1 96 ? -5.174 -1.995 17.361 1.00 88.38 96 ALA A CA 1
ATOM 796 C C . ALA A 1 96 ? -6.581 -1.450 17.066 1.00 88.38 96 ALA A C 1
ATOM 798 O O . ALA A 1 96 ? -7.406 -1.346 17.974 1.00 88.38 96 ALA A O 1
ATOM 799 N N . PHE A 1 97 ? -6.897 -1.183 15.794 1.00 86.69 97 PHE A N 1
ATOM 800 C CA . PHE A 1 97 ? -8.226 -0.748 15.365 1.00 86.69 97 PHE A CA 1
ATOM 801 C C . PHE A 1 97 ? -9.320 -1.722 15.812 1.00 86.69 97 PHE A C 1
ATOM 803 O O . PHE A 1 97 ? -10.333 -1.309 16.374 1.00 86.69 97 PHE A O 1
ATOM 810 N N . LEU A 1 98 ? -9.124 -3.021 15.579 1.00 85.81 98 LEU A N 1
ATOM 811 C CA . LEU A 1 98 ? -10.120 -4.039 15.912 1.00 85.81 98 LEU A CA 1
ATOM 812 C C . LEU A 1 98 ? -10.291 -4.200 17.422 1.00 85.81 98 LEU A C 1
ATOM 814 O O . LEU A 1 98 ? -11.419 -4.373 17.883 1.00 85.81 98 LEU A O 1
ATOM 818 N N . VAL A 1 99 ? -9.205 -4.083 18.188 1.00 85.44 99 VAL A N 1
ATOM 819 C CA . VAL A 1 99 ? -9.257 -4.051 19.653 1.00 85.44 99 VAL A CA 1
ATOM 820 C C . VAL A 1 99 ? -10.082 -2.851 20.121 1.00 85.44 99 VAL A C 1
ATOM 822 O O . VAL A 1 99 ? -11.094 -3.041 20.790 1.00 85.44 99 VAL A O 1
ATOM 825 N N . PHE A 1 100 ? -9.750 -1.622 19.712 1.00 83.75 100 PHE A N 1
ATOM 826 C CA . PHE A 1 100 ? -10.513 -0.440 20.135 1.00 83.75 100 PHE A CA 1
ATOM 827 C C . PHE A 1 100 ? -11.981 -0.511 19.716 1.00 83.75 100 PHE A C 1
ATOM 829 O O . PHE A 1 100 ? -12.875 -0.233 20.514 1.00 83.75 100 PHE A O 1
ATOM 836 N N . LYS A 1 101 ? -12.252 -0.979 18.498 1.00 81.56 101 LYS A N 1
ATOM 837 C CA . LYS A 1 101 ? -13.615 -1.089 17.983 1.00 81.56 101 LYS A CA 1
ATOM 838 C C . LYS A 1 101 ? -14.473 -2.090 18.747 1.00 81.56 101 LYS A C 1
ATOM 840 O O . LYS A 1 101 ? -15.663 -1.855 18.952 1.00 81.56 101 LYS A O 1
ATOM 845 N N . LYS A 1 102 ? -13.884 -3.188 19.223 1.00 81.62 102 LYS A N 1
ATOM 846 C CA . LYS A 1 102 ? -14.617 -4.209 19.978 1.00 81.62 102 LYS A CA 1
ATOM 847 C C . LYS A 1 102 ? -15.188 -3.686 21.301 1.00 81.62 102 LYS A C 1
ATOM 849 O O . LYS A 1 102 ? -16.161 -4.254 21.788 1.00 81.62 102 LYS A O 1
ATOM 854 N N . PHE A 1 103 ? -14.639 -2.605 21.868 1.00 78.00 103 PHE A N 1
ATOM 855 C CA . PHE A 1 103 ? -15.196 -1.985 23.080 1.00 78.00 103 PHE A CA 1
ATOM 856 C C . PHE A 1 103 ? -16.632 -1.496 22.898 1.00 78.00 103 PHE A C 1
ATOM 858 O O . PHE A 1 103 ? -17.382 -1.459 23.868 1.00 78.00 103 PHE A O 1
ATOM 865 N N . TYR A 1 104 ? -17.015 -1.143 21.673 1.00 72.19 104 TYR A N 1
ATOM 866 C CA . TYR A 1 104 ? -18.321 -0.557 21.391 1.00 72.19 104 TYR A CA 1
ATOM 867 C C . TYR A 1 104 ? -19.099 -1.243 20.273 1.00 72.19 104 TYR A C 1
ATOM 869 O O . TYR A 1 104 ? -20.302 -1.031 20.136 1.00 72.19 104 TYR A O 1
ATOM 877 N N . LYS A 1 105 ? -18.442 -2.101 19.491 1.00 76.88 105 LYS A N 1
ATOM 878 C CA . LYS A 1 105 ? -19.076 -2.927 18.470 1.00 76.88 105 LYS A CA 1
ATOM 879 C C . LYS A 1 105 ? -18.528 -4.360 18.531 1.00 76.88 105 LYS A C 1
ATOM 881 O O . LYS A 1 105 ? -17.485 -4.637 17.941 1.00 76.88 105 LYS A O 1
ATOM 886 N N . PRO A 1 106 ? -19.216 -5.289 19.219 1.00 66.75 106 PRO A N 1
ATOM 887 C CA . PRO A 1 106 ? -18.706 -6.644 19.449 1.00 66.75 106 PRO A CA 1
ATOM 888 C C . PRO A 1 106 ? -18.680 -7.524 18.187 1.00 66.75 106 PRO A C 1
ATOM 890 O O . PRO A 1 106 ? -17.896 -8.467 18.108 1.00 66.75 106 PRO A O 1
ATOM 893 N N . GLN A 1 107 ? -19.491 -7.212 17.172 1.00 74.81 107 GLN A N 1
ATOM 894 C CA . GLN A 1 107 ? -19.511 -7.938 15.899 1.00 74.81 107 GLN A CA 1
ATOM 895 C C . GLN A 1 107 ? -18.502 -7.326 14.909 1.00 74.81 107 GLN A C 1
ATOM 897 O O . GLN A 1 107 ? -18.743 -6.252 14.359 1.00 74.81 107 GLN A O 1
ATOM 902 N N . LEU A 1 108 ? -17.375 -8.020 14.688 1.00 72.12 108 LEU A N 1
ATOM 903 C CA . LEU A 1 108 ? -16.249 -7.575 13.836 1.00 72.12 108 LEU A CA 1
ATOM 904 C C . LEU A 1 108 ? -15.968 -8.491 12.627 1.00 72.12 108 LEU A C 1
ATOM 906 O O . LEU A 1 108 ? -14.939 -8.370 11.950 1.00 72.12 108 LEU A O 1
ATOM 910 N N . ALA A 1 109 ? -16.850 -9.456 12.363 1.00 68.56 109 ALA A N 1
ATOM 911 C CA . ALA A 1 109 ? -16.602 -10.510 11.382 1.00 68.56 109 ALA A CA 1
ATOM 912 C C . ALA A 1 109 ? -16.563 -10.010 9.920 1.00 68.56 109 ALA A C 1
ATOM 914 O O . ALA A 1 109 ? -15.902 -10.615 9.080 1.00 68.56 109 ALA A O 1
ATOM 915 N N . ALA A 1 110 ? -17.235 -8.903 9.597 1.00 73.94 110 ALA A N 1
ATOM 916 C CA . ALA A 1 110 ? -17.208 -8.326 8.250 1.00 73.94 110 ALA A CA 1
ATOM 917 C C . ALA A 1 110 ? -16.066 -7.307 8.083 1.00 73.94 110 ALA A C 1
ATOM 919 O O . ALA A 1 110 ? -15.467 -7.187 7.016 1.00 73.94 110 ALA A O 1
ATOM 920 N N . GLU A 1 111 ? -15.739 -6.579 9.152 1.00 76.56 111 GLU A N 1
ATOM 921 C CA . GLU A 1 111 ? -14.737 -5.514 9.195 1.00 76.56 111 GLU A CA 1
ATOM 922 C C . GLU A 1 111 ? -13.342 -6.000 8.805 1.00 76.56 111 GLU A C 1
ATOM 924 O O . GLU A 1 111 ? -12.704 -5.381 7.961 1.00 76.56 111 GLU A O 1
ATOM 929 N N . HIS A 1 112 ? -12.869 -7.103 9.380 1.00 77.88 112 HIS A N 1
ATOM 930 C CA . HIS A 1 112 ? -11.516 -7.586 9.098 1.00 77.88 112 HIS A CA 1
ATOM 931 C C . HIS A 1 112 ? -11.355 -8.113 7.669 1.00 77.88 112 HIS A C 1
ATOM 933 O O . HIS A 1 112 ? -10.313 -7.903 7.053 1.00 77.88 112 HIS A O 1
ATOM 939 N N . LYS A 1 113 ? -12.391 -8.765 7.119 1.00 81.38 113 LYS A N 1
ATOM 940 C CA . LYS A 1 113 ? -12.395 -9.218 5.722 1.00 81.38 113 LYS A CA 1
ATOM 941 C C . LYS A 1 113 ? -12.321 -8.025 4.781 1.00 81.38 113 LYS A C 1
ATOM 943 O O . LYS A 1 113 ? -11.574 -8.069 3.811 1.00 81.38 113 LYS A O 1
ATOM 948 N N . LEU A 1 114 ? -13.060 -6.959 5.092 1.00 80.75 114 LEU A N 1
ATOM 949 C CA . LEU A 1 114 ? -13.003 -5.715 4.336 1.00 80.75 114 LEU A CA 1
ATOM 950 C C . LEU A 1 114 ? -11.611 -5.079 4.415 1.00 80.75 114 LEU A C 1
ATOM 952 O O . LEU A 1 114 ? -11.032 -4.815 3.372 1.00 80.75 114 LEU A O 1
ATOM 956 N N . LEU A 1 115 ? -11.045 -4.901 5.613 1.00 82.00 115 LEU A N 1
ATOM 957 C CA . LEU A 1 115 ? -9.700 -4.327 5.780 1.00 82.00 115 LEU A CA 1
ATOM 958 C C . LEU A 1 115 ? -8.641 -5.116 5.004 1.00 82.00 115 LEU A C 1
ATOM 960 O O . LEU A 1 115 ? -7.790 -4.520 4.353 1.00 82.00 115 LEU A O 1
ATOM 964 N N . PHE A 1 116 ? -8.733 -6.448 5.005 1.00 84.19 116 PHE A N 1
ATOM 965 C CA . PHE A 1 116 ? -7.834 -7.282 4.214 1.00 84.19 116 PHE A CA 1
ATOM 966 C C . PHE A 1 116 ? -8.044 -7.122 2.700 1.00 84.19 116 PHE A C 1
ATOM 968 O O . PHE A 1 116 ? -7.071 -6.983 1.966 1.00 84.19 116 PHE A O 1
ATOM 975 N N . ARG A 1 117 ? -9.296 -7.099 2.217 1.00 85.38 117 ARG A N 1
ATOM 976 C CA . ARG A 1 117 ? -9.589 -6.850 0.791 1.00 85.38 117 ARG A CA 1
ATOM 977 C C . ARG A 1 117 ? -9.040 -5.505 0.332 1.00 85.38 117 ARG A C 1
ATOM 979 O O . ARG A 1 117 ? -8.490 -5.402 -0.752 1.00 85.38 117 ARG A O 1
ATOM 986 N N . VAL A 1 118 ? -9.173 -4.489 1.172 1.00 86.25 118 VAL A N 1
ATOM 987 C CA . VAL A 1 118 ? -8.715 -3.127 0.889 1.00 86.25 118 VAL A CA 1
ATOM 988 C C . VAL A 1 118 ? -7.203 -3.057 0.859 1.00 86.25 118 VAL A C 1
ATOM 990 O O . VAL A 1 118 ? -6.647 -2.494 -0.073 1.00 86.25 118 VAL A O 1
ATOM 993 N N . PHE A 1 119 ? -6.543 -3.695 1.820 1.00 88.62 119 PHE A N 1
ATOM 994 C CA . PHE A 1 119 ? -5.099 -3.868 1.802 1.00 88.62 119 PHE A CA 1
ATOM 995 C C . PHE A 1 119 ? -4.621 -4.556 0.509 1.00 88.62 119 PHE A C 1
ATOM 997 O O . PHE A 1 119 ? -3.689 -4.073 -0.128 1.00 88.62 119 PHE A O 1
ATOM 1004 N N . ALA A 1 120 ? -5.303 -5.615 0.060 1.00 89.50 120 ALA A N 1
ATOM 1005 C CA . ALA A 1 120 ? -4.996 -6.266 -1.215 1.00 89.50 120 ALA A CA 1
ATOM 1006 C C . ALA A 1 120 ? -5.231 -5.342 -2.426 1.00 89.50 120 ALA A C 1
ATOM 1008 O O . ALA A 1 120 ? -4.403 -5.301 -3.333 1.00 89.50 120 ALA A O 1
ATOM 1009 N N . TYR A 1 121 ? -6.319 -4.563 -2.433 1.00 90.75 121 TYR A N 1
ATOM 1010 C CA . TYR A 1 121 ? -6.573 -3.582 -3.490 1.00 90.75 121 TYR A CA 1
ATOM 1011 C C . TYR A 1 121 ? -5.519 -2.481 -3.533 1.00 90.75 121 TYR A C 1
ATOM 1013 O O . TYR A 1 121 ? -5.116 -2.109 -4.626 1.00 90.75 121 TYR A O 1
ATOM 1021 N N . VAL A 1 122 ? -5.033 -1.997 -2.388 1.00 92.38 122 VAL A N 1
ATOM 1022 C CA . VAL A 1 122 ? -3.932 -1.024 -2.349 1.00 92.38 122 VAL A CA 1
ATOM 1023 C C . VAL A 1 122 ? -2.704 -1.590 -3.050 1.00 92.38 122 VAL A C 1
ATOM 1025 O O . VAL A 1 122 ? -2.157 -0.927 -3.918 1.00 92.38 122 VAL A O 1
ATOM 1028 N N . ILE A 1 123 ? -2.312 -2.830 -2.751 1.00 93.69 123 ILE A N 1
ATOM 1029 C CA . ILE A 1 123 ? -1.150 -3.466 -3.393 1.00 93.69 123 ILE A CA 1
ATOM 1030 C C . ILE A 1 123 ? -1.325 -3.525 -4.914 1.00 93.69 123 ILE A C 1
ATOM 1032 O O . ILE A 1 123 ? -0.443 -3.105 -5.658 1.00 93.69 123 ILE A O 1
ATOM 1036 N N . ILE A 1 124 ? -2.481 -4.009 -5.375 1.00 94.06 124 ILE A N 1
ATOM 1037 C CA . ILE A 1 124 ? -2.766 -4.173 -6.805 1.00 94.06 124 ILE A CA 1
ATOM 1038 C C . ILE A 1 124 ? -2.819 -2.812 -7.513 1.00 94.06 124 ILE A C 1
ATOM 1040 O O . ILE A 1 124 ? -2.180 -2.616 -8.544 1.00 94.06 124 ILE A O 1
ATOM 1044 N N . LEU A 1 125 ? -3.573 -1.857 -6.970 1.00 95.19 125 LEU A N 1
ATOM 1045 C CA . LEU A 1 125 ? -3.806 -0.564 -7.610 1.00 95.19 125 LEU A CA 1
ATOM 1046 C C . LEU A 1 125 ? -2.574 0.336 -7.559 1.00 95.19 125 LEU A C 1
ATOM 1048 O O . LEU A 1 125 ? -2.318 1.048 -8.528 1.00 95.19 125 LEU A O 1
ATOM 1052 N N . SER A 1 126 ? -1.795 0.292 -6.477 1.00 95.56 126 SER A N 1
ATOM 1053 C CA . SER A 1 126 ? -0.546 1.049 -6.378 1.00 95.56 126 SER A CA 1
ATOM 1054 C C . SER A 1 126 ? 0.531 0.519 -7.314 1.00 95.56 126 SER A C 1
ATOM 1056 O O . SER A 1 126 ? 1.411 1.281 -7.677 1.00 95.56 126 SER A O 1
ATOM 1058 N N . GLN A 1 127 ? 0.441 -0.731 -7.772 1.00 96.19 127 GLN A N 1
ATOM 1059 C CA . GLN A 1 127 ? 1.264 -1.216 -8.876 1.00 96.19 127 GLN A CA 1
ATOM 1060 C C . GLN A 1 127 ? 0.695 -0.788 -10.240 1.00 96.19 127 GLN A C 1
ATOM 1062 O O . GLN A 1 127 ? 1.415 -0.234 -11.070 1.00 96.19 127 GLN A O 1
ATOM 1067 N N . ILE A 1 128 ? -0.599 -1.030 -10.481 1.00 96.88 128 ILE A N 1
ATOM 1068 C CA . ILE A 1 128 ? -1.222 -0.862 -11.803 1.00 96.88 128 ILE A CA 1
ATOM 1069 C C . ILE A 1 128 ? -1.339 0.609 -12.215 1.00 96.88 128 ILE A C 1
ATOM 1071 O O . ILE A 1 128 ? -0.946 0.959 -13.325 1.00 96.88 128 ILE A O 1
ATOM 1075 N N . ILE A 1 129 ? -1.892 1.471 -11.357 1.00 96.38 129 ILE A N 1
ATOM 1076 C CA . ILE A 1 129 ? -2.242 2.849 -11.735 1.00 96.38 129 ILE A CA 1
ATOM 1077 C C . ILE A 1 129 ? -0.993 3.673 -12.081 1.00 96.38 129 ILE A C 1
ATOM 1079 O O . ILE A 1 129 ? -0.970 4.247 -13.171 1.00 96.38 129 ILE A O 1
ATOM 1083 N N . PRO A 1 130 ? 0.064 3.721 -11.245 1.00 95.31 130 PRO A N 1
ATOM 1084 C CA . PRO A 1 130 ? 1.268 4.464 -11.603 1.00 95.31 130 PRO A CA 1
ATOM 1085 C C . PRO A 1 130 ? 1.971 3.858 -12.819 1.00 95.31 130 PRO A C 1
ATOM 1087 O O . PRO A 1 130 ? 2.399 4.600 -13.695 1.00 95.31 130 PRO A O 1
ATOM 1090 N N . SER A 1 131 ? 2.004 2.526 -12.942 1.00 96.25 131 SER A N 1
ATOM 1091 C CA . SER A 1 131 ? 2.606 1.863 -14.106 1.00 96.25 131 SER A CA 1
ATOM 1092 C C . SER A 1 131 ? 1.881 2.170 -15.419 1.00 96.25 131 SER A C 1
ATOM 1094 O O . SER A 1 131 ? 2.521 2.265 -16.462 1.00 96.25 131 SER A O 1
ATOM 1096 N N . LEU A 1 132 ? 0.555 2.338 -15.400 1.00 96.56 132 LEU A N 1
ATOM 1097 C CA . LEU A 1 132 ? -0.207 2.771 -16.576 1.00 96.56 132 LEU A CA 1
ATOM 1098 C C . LEU A 1 132 ? 0.164 4.197 -16.993 1.00 96.56 132 LEU A C 1
ATOM 1100 O O . LEU A 1 132 ? 0.306 4.466 -18.185 1.00 96.56 132 LEU A O 1
ATOM 1104 N N . VAL A 1 133 ? 0.338 5.095 -16.021 1.00 94.31 133 VAL A N 1
ATOM 1105 C CA . VAL A 1 133 ? 0.781 6.472 -16.277 1.00 94.31 133 VAL A CA 1
ATOM 1106 C C . VAL A 1 133 ? 2.202 6.478 -16.835 1.00 94.31 133 VAL A C 1
ATOM 1108 O O . VAL A 1 133 ? 2.453 7.121 -17.849 1.00 94.31 133 VAL A O 1
ATOM 1111 N N . GLU A 1 134 ? 3.106 5.703 -16.241 1.00 93.25 134 GLU A N 1
ATOM 1112 C CA . GLU A 1 134 ? 4.476 5.523 -16.726 1.00 93.25 134 GLU A CA 1
ATOM 1113 C C . GLU A 1 134 ? 4.511 4.967 -18.153 1.00 93.25 134 GLU A C 1
ATOM 1115 O O . GLU A 1 134 ? 5.222 5.497 -19.006 1.00 93.25 134 GLU A O 1
ATOM 1120 N N . LEU A 1 135 ? 3.692 3.955 -18.458 1.00 94.62 135 LEU A N 1
ATOM 1121 C CA . LEU A 1 135 ? 3.589 3.417 -19.812 1.00 94.62 135 LEU A CA 1
ATOM 1122 C C . LEU A 1 135 ? 3.095 4.484 -20.793 1.00 94.62 135 LEU A C 1
ATOM 1124 O O . LEU A 1 135 ? 3.695 4.661 -21.851 1.00 94.62 135 LEU A O 1
ATOM 1128 N N . ALA A 1 136 ? 2.045 5.229 -20.438 1.00 93.88 136 ALA A N 1
ATOM 1129 C CA . ALA A 1 136 ? 1.546 6.320 -21.266 1.00 93.88 136 ALA A CA 1
ATOM 1130 C C . ALA A 1 136 ? 2.645 7.362 -21.534 1.00 93.88 136 ALA A C 1
ATOM 1132 O O . ALA A 1 136 ? 2.840 7.753 -22.681 1.00 93.88 136 ALA A O 1
ATOM 1133 N N . LEU A 1 137 ? 3.419 7.755 -20.518 1.00 91.62 137 LEU A N 1
ATOM 1134 C CA . LEU A 1 137 ? 4.543 8.680 -20.683 1.00 91.62 137 LEU A CA 1
ATOM 1135 C C . LEU A 1 137 ? 5.631 8.117 -21.603 1.00 91.62 137 LEU A C 1
ATOM 1137 O O . LEU A 1 137 ? 6.137 8.847 -22.452 1.00 91.62 137 LEU A O 1
ATOM 1141 N N . ILE A 1 138 ? 5.961 6.828 -21.487 1.00 92.06 138 ILE A N 1
ATOM 1142 C CA . ILE A 1 138 ? 6.912 6.163 -22.390 1.00 92.06 138 ILE A CA 1
ATOM 1143 C C . ILE A 1 138 ? 6.445 6.262 -23.849 1.00 92.06 138 ILE A C 1
ATOM 1145 O O . ILE A 1 138 ? 7.259 6.563 -24.725 1.00 92.06 138 ILE A O 1
ATOM 1149 N N . TYR A 1 139 ? 5.149 6.052 -24.108 1.00 92.44 139 TYR A N 1
ATOM 1150 C CA . TYR A 1 139 ? 4.568 6.153 -25.449 1.00 92.44 139 TYR A CA 1
ATOM 1151 C C . TYR A 1 139 ? 4.506 7.598 -25.964 1.00 92.44 139 TYR A C 1
ATOM 1153 O O . TYR A 1 139 ? 4.969 7.858 -27.072 1.00 92.44 139 TYR A O 1
ATOM 1161 N N . TYR A 1 140 ? 3.963 8.533 -25.179 1.00 93.56 140 TYR A N 1
ATOM 1162 C CA . TYR A 1 140 ? 3.719 9.914 -25.615 1.00 93.56 140 TYR A CA 1
ATOM 1163 C C . TYR A 1 140 ? 4.983 10.774 -25.689 1.00 93.56 140 TYR A C 1
ATOM 1165 O O . TYR A 1 140 ? 5.044 11.689 -26.503 1.00 93.56 140 TYR A O 1
ATOM 1173 N N . LEU A 1 141 ? 5.986 10.499 -24.851 1.00 92.75 141 LEU A N 1
ATOM 1174 C CA . LEU A 1 141 ? 7.246 11.251 -24.815 1.00 92.75 141 LEU A CA 1
ATOM 1175 C C . LEU A 1 141 ? 8.400 10.511 -25.508 1.00 92.75 141 LEU A C 1
ATOM 1177 O O . LEU A 1 141 ? 9.550 10.924 -25.385 1.00 92.75 141 LEU A O 1
ATOM 1181 N N . HIS A 1 142 ? 8.108 9.413 -26.214 1.00 89.62 142 HIS A N 1
ATOM 1182 C CA . HIS A 1 142 ? 9.088 8.605 -26.948 1.00 89.62 142 HIS A CA 1
ATOM 1183 C C . HIS A 1 142 ? 10.301 8.161 -26.103 1.00 89.62 142 HIS A C 1
ATOM 1185 O O . HIS A 1 142 ? 11.433 8.097 -26.582 1.00 89.62 142 HIS A O 1
ATOM 1191 N N . LEU A 1 143 ? 10.077 7.810 -24.832 1.00 87.94 143 LEU A N 1
ATOM 1192 C CA . LEU A 1 143 ? 11.135 7.395 -23.899 1.00 87.94 143 LEU A CA 1
ATOM 1193 C C . LEU A 1 143 ? 11.493 5.910 -24.077 1.00 87.94 143 LEU A C 1
ATOM 1195 O O . LEU A 1 143 ? 11.430 5.130 -23.130 1.00 87.94 143 LEU A O 1
ATOM 1199 N N . TRP A 1 144 ? 11.854 5.489 -25.290 1.00 86.56 144 TRP A N 1
ATOM 1200 C CA . TRP A 1 144 ? 11.982 4.066 -25.651 1.00 86.56 144 TRP A CA 1
ATOM 1201 C C . TRP A 1 144 ? 13.047 3.296 -24.859 1.00 86.56 144 TRP A C 1
ATOM 1203 O O . TRP A 1 144 ? 12.913 2.091 -24.661 1.00 86.56 144 TRP A O 1
ATOM 1213 N N . ASN A 1 145 ? 14.066 3.996 -24.353 1.00 87.25 145 ASN A N 1
ATOM 1214 C CA . ASN A 1 145 ? 15.122 3.410 -23.523 1.00 87.25 145 ASN A CA 1
ATOM 1215 C C . ASN A 1 145 ? 14.767 3.365 -22.026 1.00 87.25 145 ASN A C 1
ATOM 1217 O O . ASN A 1 145 ? 15.522 2.797 -21.236 1.00 87.25 145 ASN A O 1
ATOM 1221 N N . ARG A 1 146 ? 13.645 3.970 -21.610 1.00 88.25 146 ARG A N 1
ATOM 1222 C CA . ARG A 1 146 ? 13.223 3.978 -20.208 1.00 88.25 146 ARG A CA 1
ATOM 1223 C C . ARG A 1 146 ? 12.700 2.597 -19.824 1.00 88.25 146 ARG A C 1
ATOM 1225 O O . ARG A 1 146 ? 11.823 2.037 -20.479 1.00 88.25 146 ARG A O 1
ATOM 1232 N N . LYS A 1 147 ? 13.241 2.077 -18.725 1.00 90.81 147 LYS A N 1
ATOM 1233 C CA . LYS A 1 147 ? 12.789 0.848 -18.078 1.00 90.81 147 LYS A CA 1
ATOM 1234 C C . LYS A 1 147 ? 12.434 1.155 -16.631 1.00 90.81 147 LYS A C 1
ATOM 1236 O O . LYS A 1 147 ? 13.246 1.740 -15.909 1.00 90.81 147 LYS A O 1
ATOM 1241 N N . CYS A 1 148 ? 11.248 0.740 -16.213 1.00 92.00 148 CYS A N 1
ATOM 1242 C CA . CYS A 1 148 ? 10.778 0.890 -14.843 1.00 92.00 148 CYS A CA 1
ATOM 1243 C C . CYS A 1 148 ? 10.721 -0.487 -14.170 1.00 92.00 148 CYS A C 1
ATOM 1245 O O . CYS A 1 148 ? 10.288 -1.483 -14.758 1.00 92.00 148 CYS A O 1
ATOM 1247 N N . CYS A 1 149 ? 11.217 -0.547 -12.940 1.00 93.31 149 CYS A N 1
ATOM 1248 C CA . CYS A 1 149 ? 11.416 -1.770 -12.171 1.00 93.31 149 CYS A CA 1
ATOM 1249 C C . CYS A 1 149 ? 11.411 -1.445 -10.676 1.00 93.31 149 CYS A C 1
ATOM 1251 O O . CYS A 1 149 ? 11.797 -0.340 -10.288 1.00 93.31 149 CYS A O 1
ATOM 1253 N N . GLY A 1 150 ? 11.081 -2.435 -9.856 1.00 93.62 150 GLY A N 1
ATOM 1254 C CA . GLY A 1 150 ? 11.153 -2.375 -8.402 1.00 93.62 150 GLY A CA 1
ATOM 1255 C C . GLY A 1 150 ? 9.782 -2.356 -7.740 1.00 93.62 150 GLY A C 1
ATOM 1256 O O . GLY A 1 150 ? 8.797 -1.875 -8.298 1.00 93.62 150 GLY A O 1
ATOM 1257 N N . ALA A 1 151 ? 9.721 -2.879 -6.518 1.00 94.69 151 ALA A N 1
ATOM 1258 C CA . ALA A 1 151 ? 8.501 -2.928 -5.711 1.00 94.69 151 ALA A CA 1
ATOM 1259 C C . ALA A 1 151 ? 8.176 -1.603 -4.990 1.00 94.69 151 ALA A C 1
ATOM 1261 O O . ALA A 1 151 ? 7.260 -1.557 -4.163 1.00 94.69 151 ALA A O 1
ATOM 1262 N N . SER A 1 152 ? 8.898 -0.518 -5.292 1.00 94.12 152 SER A N 1
ATOM 1263 C CA . SER A 1 152 ? 8.735 0.772 -4.619 1.00 94.12 152 SER A CA 1
ATOM 1264 C C . SER A 1 152 ? 7.314 1.324 -4.770 1.00 94.12 152 SER A C 1
ATOM 1266 O O . SER A 1 152 ? 6.747 1.803 -3.793 1.00 94.12 152 SER A O 1
ATOM 1268 N N . LEU A 1 153 ? 6.672 1.175 -5.935 1.00 95.62 153 LEU A N 1
ATOM 1269 C CA . LEU A 1 153 ? 5.282 1.604 -6.142 1.00 95.62 153 LEU A CA 1
ATOM 1270 C C . LEU A 1 153 ? 4.322 0.960 -5.126 1.00 95.62 153 LEU A C 1
ATOM 1272 O O . LEU A 1 153 ? 3.521 1.643 -4.486 1.00 95.62 153 LEU A O 1
ATOM 1276 N N . ILE A 1 154 ? 4.451 -0.348 -4.891 1.00 95.69 154 ILE A N 1
ATOM 1277 C CA . ILE A 1 154 ? 3.660 -1.053 -3.875 1.00 95.69 154 ILE A CA 1
ATOM 1278 C C . ILE A 1 154 ? 3.972 -0.493 -2.482 1.00 95.69 154 ILE A C 1
ATOM 1280 O O . ILE A 1 154 ? 3.051 -0.200 -1.719 1.00 95.69 154 ILE A O 1
ATOM 1284 N N . LEU A 1 155 ? 5.252 -0.294 -2.159 1.00 94.50 155 LEU A N 1
ATOM 1285 C CA . LEU A 1 155 ? 5.693 0.254 -0.876 1.00 94.50 155 LEU A CA 1
ATOM 1286 C C . LEU A 1 155 ? 5.100 1.646 -0.593 1.00 94.50 155 LEU A C 1
ATOM 1288 O O . LEU A 1 155 ? 4.513 1.855 0.472 1.00 94.50 155 LEU A O 1
ATOM 1292 N N . TYR A 1 156 ? 5.195 2.585 -1.538 1.00 93.19 156 TYR A N 1
ATOM 1293 C CA . TYR A 1 156 ? 4.623 3.929 -1.391 1.00 93.19 156 TYR A CA 1
ATOM 1294 C C . TYR A 1 156 ? 3.097 3.888 -1.288 1.00 93.19 156 TYR A C 1
ATOM 1296 O O . TYR A 1 156 ? 2.516 4.610 -0.477 1.00 93.19 156 TYR A O 1
ATOM 1304 N N . GLY A 1 157 ? 2.444 2.987 -2.025 1.00 94.12 157 GLY A N 1
ATOM 1305 C CA . GLY A 1 157 ? 1.019 2.706 -1.874 1.00 94.12 157 GLY A CA 1
ATOM 1306 C C . GLY A 1 157 ? 0.624 2.255 -0.478 1.00 94.12 157 GLY A C 1
ATOM 1307 O O . GLY A 1 157 ? -0.290 2.804 0.143 1.00 94.12 157 GLY A O 1
ATOM 1308 N N . LEU A 1 158 ? 1.355 1.285 0.062 1.00 93.31 158 LEU A N 1
ATOM 1309 C CA . LEU A 1 158 ? 1.158 0.816 1.426 1.00 93.31 158 LEU A CA 1
ATOM 1310 C C . LEU A 1 158 ? 1.418 1.928 2.456 1.00 93.31 158 LE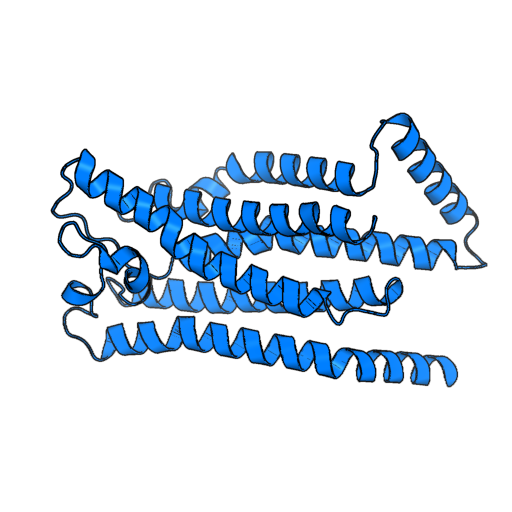U A C 1
ATOM 1312 O O . LEU A 1 158 ? 0.709 1.996 3.463 1.00 93.31 158 LEU A O 1
ATOM 1316 N N . ARG A 1 159 ? 2.364 2.842 2.196 1.00 91.12 159 ARG A N 1
ATOM 1317 C CA . ARG A 1 159 ? 2.564 4.037 3.029 1.00 91.12 159 ARG A CA 1
ATOM 1318 C C . ARG A 1 159 ? 1.404 5.009 2.992 1.00 91.12 159 ARG A C 1
ATOM 1320 O O . ARG A 1 159 ? 0.909 5.350 4.061 1.00 91.12 159 ARG A O 1
ATOM 1327 N N . GLY A 1 160 ? 0.881 5.347 1.818 1.00 88.56 160 GLY A N 1
ATOM 1328 C CA . GLY A 1 160 ? -0.318 6.183 1.722 1.00 88.56 160 GLY A CA 1
ATOM 1329 C C . GLY A 1 160 ? -1.527 5.573 2.443 1.00 88.56 160 GLY A C 1
ATOM 1330 O O . GLY A 1 160 ? -2.280 6.275 3.123 1.00 88.56 160 GLY A O 1
ATOM 1331 N N . TYR A 1 161 ? -1.683 4.246 2.365 1.00 89.12 161 TYR A N 1
ATOM 1332 C CA . TYR A 1 161 ? -2.719 3.518 3.103 1.00 89.12 161 TYR A CA 1
ATOM 1333 C C . TYR A 1 161 ? -2.536 3.603 4.628 1.00 89.12 161 TYR A C 1
ATOM 1335 O O . TYR A 1 161 ? -3.512 3.785 5.363 1.00 89.12 161 TYR A O 1
ATOM 1343 N N . PHE A 1 162 ? -1.297 3.488 5.111 1.00 88.44 162 PHE A N 1
ATOM 1344 C CA . PHE A 1 162 ? -0.968 3.557 6.533 1.00 88.44 162 PHE A CA 1
ATOM 1345 C C . PHE A 1 162 ? -1.106 4.976 7.108 1.00 88.44 162 PHE A C 1
ATOM 1347 O O . PHE A 1 162 ? -1.866 5.167 8.062 1.00 88.44 162 PHE A O 1
ATOM 1354 N N . ASP A 1 163 ? -0.393 5.942 6.521 1.00 81.56 163 ASP A N 1
ATOM 1355 C CA . ASP A 1 163 ? -0.120 7.265 7.098 1.00 81.56 163 ASP A CA 1
ATOM 1356 C C . ASP A 1 163 ? -1.389 8.041 7.441 1.00 81.56 163 ASP A C 1
ATOM 1358 O O . ASP A 1 163 ? -1.482 8.692 8.479 1.00 81.56 163 ASP A O 1
ATOM 1362 N N . ILE A 1 164 ? -2.386 7.981 6.560 1.00 72.25 164 ILE A N 1
ATOM 1363 C CA . ILE A 1 164 ? -3.601 8.775 6.724 1.00 72.25 164 ILE A CA 1
ATOM 1364 C C . ILE A 1 164 ? -4.821 7.868 6.870 1.00 72.25 164 ILE A C 1
ATOM 1366 O O . ILE A 1 164 ? -5.651 8.104 7.746 1.00 72.25 164 ILE A O 1
ATOM 1370 N N . GLY A 1 165 ? -4.931 6.806 6.071 1.00 75.81 165 GLY A N 1
ATOM 1371 C CA . GLY A 1 165 ? -6.075 5.895 6.105 1.00 75.81 165 GLY A CA 1
ATOM 1372 C C . GLY A 1 165 ? -6.211 5.146 7.430 1.00 75.81 165 GLY A C 1
ATOM 1373 O O . GLY A 1 165 ? -7.172 5.327 8.184 1.00 75.81 165 GLY A O 1
ATOM 1374 N N . LEU A 1 166 ? -5.236 4.289 7.723 1.00 81.75 166 LEU A N 1
ATOM 1375 C CA . LEU A 1 166 ? -5.287 3.415 8.890 1.00 81.75 166 LEU A CA 1
ATOM 1376 C C . LEU A 1 166 ? -5.061 4.170 10.206 1.00 81.75 166 LEU A C 1
ATOM 1378 O O . LEU A 1 166 ? -5.752 3.897 11.190 1.00 81.75 166 LEU A O 1
ATOM 1382 N N . LEU A 1 167 ? -4.144 5.142 10.231 1.00 81.12 167 LEU A N 1
ATOM 1383 C CA . LEU A 1 167 ? -3.888 5.956 11.424 1.00 81.12 167 LEU A CA 1
ATOM 1384 C C . LEU A 1 167 ? -5.137 6.708 11.893 1.00 81.12 167 LEU A C 1
ATOM 1386 O O . LEU A 1 167 ? -5.456 6.726 13.087 1.00 81.12 167 LEU A O 1
ATOM 1390 N N . SER A 1 168 ? -5.900 7.262 10.956 1.00 73.75 168 SER A N 1
ATOM 1391 C CA . SER A 1 168 ? -7.121 7.987 11.286 1.00 73.75 168 SER A CA 1
ATOM 1392 C C . SER A 1 168 ? -8.255 7.032 11.710 1.00 73.75 168 SER A C 1
ATOM 1394 O O . SER A 1 168 ? -9.038 7.360 12.608 1.00 73.75 168 SER A O 1
ATOM 1396 N N . LEU A 1 169 ? -8.329 5.817 11.145 1.00 77.69 169 LEU A N 1
ATOM 1397 C CA . LEU A 1 169 ? -9.237 4.758 11.618 1.00 77.69 169 LEU A CA 1
ATOM 1398 C C . LEU A 1 169 ? -8.955 4.348 13.066 1.00 77.69 169 LEU A C 1
ATOM 1400 O O . LEU A 1 169 ? -9.877 4.223 13.871 1.00 77.69 169 LEU A O 1
ATOM 1404 N N . VAL A 1 170 ? -7.684 4.147 13.413 1.00 82.94 170 VAL A N 1
ATOM 1405 C CA . VAL A 1 170 ? -7.283 3.807 14.785 1.00 82.94 170 VAL A CA 1
ATOM 1406 C C . VAL A 1 170 ? -7.593 4.956 15.735 1.00 82.94 170 VAL A C 1
ATOM 1408 O O . VAL A 1 170 ? -8.188 4.731 16.787 1.00 82.94 170 VAL A O 1
ATOM 1411 N N . SER A 1 171 ? -7.261 6.186 15.343 1.00 77.69 171 SER A N 1
ATOM 1412 C CA . SER A 1 171 ? -7.507 7.385 16.149 1.00 77.69 171 SER A CA 1
ATOM 1413 C C . SER A 1 171 ? -8.994 7.574 16.452 1.00 77.69 171 SER A C 1
ATOM 1415 O O . SER A 1 171 ? -9.374 7.827 17.593 1.00 77.69 171 SER A O 1
ATOM 1417 N N . THR A 1 172 ? -9.860 7.386 15.453 1.00 73.44 172 THR A N 1
ATOM 1418 C CA . THR A 1 172 ? -11.315 7.478 15.648 1.00 73.44 172 THR A CA 1
ATOM 1419 C C . THR A 1 172 ? -11.859 6.367 16.536 1.00 73.44 172 THR A C 1
ATOM 1421 O O . THR A 1 172 ? -12.621 6.659 17.457 1.00 73.44 172 THR A O 1
ATOM 1424 N N . ALA A 1 173 ? -11.436 5.119 16.322 1.00 78.38 173 ALA A N 1
ATOM 1425 C CA . ALA A 1 173 ? -11.852 4.003 17.168 1.00 78.38 173 ALA A CA 1
ATOM 1426 C C . ALA A 1 173 ? -11.405 4.188 18.626 1.00 78.38 173 ALA A C 1
ATOM 1428 O O . ALA A 1 173 ? -12.168 3.896 19.547 1.00 78.38 173 ALA A O 1
ATOM 1429 N N . LEU A 1 174 ? -10.197 4.713 18.846 1.00 80.31 174 LEU A N 1
ATOM 1430 C CA . LEU A 1 174 ? -9.683 5.034 20.175 1.00 80.31 174 LEU A CA 1
ATOM 1431 C C . LEU A 1 174 ? -10.518 6.128 20.850 1.00 80.31 174 LEU A C 1
ATOM 1433 O O . LEU A 1 174 ? -10.937 5.958 21.994 1.00 80.31 174 LEU A O 1
ATOM 1437 N N . LEU A 1 175 ? -10.799 7.230 20.149 1.00 76.25 175 LEU A N 1
ATOM 1438 C CA . LEU A 1 175 ? -11.621 8.320 20.684 1.00 76.25 175 LEU A CA 1
ATOM 1439 C C . LEU A 1 175 ? -13.042 7.854 21.029 1.00 76.25 175 LEU A C 1
ATOM 1441 O O . LEU A 1 175 ? -13.579 8.240 22.067 1.00 76.25 175 LEU A O 1
ATOM 1445 N N . GLU A 1 176 ? -13.642 7.004 20.197 1.00 72.38 176 GLU A N 1
ATOM 1446 C CA . GLU A 1 176 ? -14.970 6.436 20.441 1.00 72.38 176 GLU A CA 1
ATOM 1447 C C . GLU A 1 176 ? -14.970 5.472 21.638 1.00 72.38 176 GLU A C 1
ATOM 1449 O O . GLU A 1 176 ? -15.848 5.552 22.501 1.00 72.38 176 GLU A O 1
ATOM 1454 N N . ALA A 1 177 ? -13.942 4.626 21.760 1.00 77.31 177 ALA A N 1
ATOM 1455 C CA . ALA A 1 177 ? -13.762 3.768 22.927 1.00 77.31 177 ALA A CA 1
ATOM 1456 C C . ALA A 1 177 ? -13.612 4.595 24.217 1.00 77.31 177 ALA A C 1
ATOM 1458 O O . ALA A 1 177 ? -14.296 4.320 25.204 1.00 77.31 177 ALA A O 1
ATOM 1459 N N . ILE A 1 178 ? -12.786 5.650 24.200 1.00 77.00 178 ILE A N 1
ATOM 1460 C CA . ILE A 1 178 ? -12.627 6.582 25.329 1.00 77.00 178 ILE A CA 1
ATOM 1461 C C . ILE A 1 178 ? -13.968 7.242 25.676 1.00 77.00 178 ILE A C 1
ATOM 1463 O O . ILE A 1 178 ? -14.346 7.274 26.848 1.00 77.00 178 ILE A O 1
ATOM 1467 N N . TYR A 1 179 ? -14.711 7.728 24.675 1.00 70.19 179 TYR A N 1
ATOM 1468 C CA . TYR A 1 179 ? -16.024 8.349 24.865 1.00 70.19 179 TYR A CA 1
ATOM 1469 C C . TYR A 1 179 ? -17.004 7.416 25.586 1.00 70.19 179 TYR A C 1
ATOM 1471 O O . TYR A 1 179 ? -17.681 7.841 26.524 1.00 70.19 179 TYR A O 1
ATOM 1479 N N . ILE A 1 180 ? -17.064 6.146 25.185 1.00 69.19 180 ILE A N 1
ATOM 1480 C CA . ILE A 1 180 ? -17.987 5.160 25.762 1.00 69.19 180 ILE A CA 1
ATOM 1481 C C . ILE A 1 180 ? -17.571 4.773 27.180 1.00 69.19 180 ILE A C 1
ATOM 1483 O O . ILE A 1 180 ? -18.407 4.806 28.082 1.00 69.19 180 ILE A O 1
ATOM 1487 N N . ILE A 1 181 ? -16.277 4.523 27.413 1.00 73.62 181 ILE A N 1
ATOM 1488 C CA . ILE A 1 181 ? -15.735 4.252 28.757 1.00 73.62 181 ILE A CA 1
ATOM 1489 C C . ILE A 1 181 ? -16.080 5.395 29.722 1.00 73.62 181 ILE A C 1
ATOM 1491 O O . ILE A 1 181 ? -16.467 5.161 30.867 1.00 73.62 181 ILE A O 1
ATOM 1495 N N . ILE A 1 182 ? -15.964 6.638 29.255 1.00 69.62 182 ILE A N 1
ATOM 1496 C CA . ILE A 1 182 ? -16.313 7.834 30.019 1.00 69.62 182 ILE A CA 1
ATOM 1497 C C . ILE A 1 182 ? -17.822 7.920 30.283 1.00 69.62 182 ILE A C 1
ATOM 1499 O O . ILE A 1 182 ? -18.228 8.187 31.415 1.00 69.62 182 ILE A O 1
ATOM 1503 N N . LYS A 1 183 ? -18.650 7.728 29.248 1.00 65.19 183 LYS A N 1
ATOM 1504 C CA . LYS A 1 183 ? -20.113 7.852 29.323 1.00 65.19 183 LYS A CA 1
ATOM 1505 C C . LYS A 1 183 ? -20.713 6.855 30.314 1.00 65.19 183 LYS A C 1
ATOM 1507 O O . LYS A 1 183 ? -21.580 7.238 31.103 1.00 65.19 183 LYS A O 1
ATOM 1512 N N . ASP A 1 184 ? -20.227 5.619 30.280 1.00 67.56 184 ASP A N 1
ATOM 1513 C CA . ASP A 1 184 ? -20.743 4.510 31.084 1.00 67.56 184 ASP A CA 1
ATOM 1514 C C . ASP A 1 184 ? -20.107 4.453 32.485 1.00 67.56 184 ASP A C 1
ATOM 1516 O O . ASP A 1 184 ? -20.514 3.651 33.327 1.00 67.56 184 ASP A O 1
ATOM 1520 N N . SER A 1 185 ? -19.139 5.331 32.781 1.00 61.56 185 SER A N 1
ATOM 1521 C CA . SER A 1 185 ? -18.542 5.434 34.110 1.00 61.56 185 SER A CA 1
ATOM 1522 C C . SER A 1 185 ? -19.467 6.188 35.081 1.00 61.56 185 SER A C 1
ATOM 1524 O O . SER A 1 185 ? -19.771 7.370 34.875 1.00 61.56 185 SER A O 1
ATOM 1526 N N . PRO A 1 186 ? -19.885 5.566 36.200 1.00 55.06 186 PRO A N 1
ATOM 1527 C CA . PRO A 1 186 ? -20.782 6.195 37.168 1.00 55.06 186 PRO A CA 1
ATOM 1528 C C . PRO A 1 186 ? -20.128 7.333 37.975 1.00 55.06 186 PRO A C 1
ATOM 1530 O O . PRO A 1 186 ? -20.837 8.059 38.665 1.00 55.06 186 PRO A O 1
ATOM 1533 N N . ARG A 1 187 ? -18.800 7.521 37.895 1.00 57.81 187 ARG A N 1
ATOM 1534 C CA . ARG A 1 187 ? -18.027 8.399 38.801 1.00 57.81 187 ARG A CA 1
ATOM 1535 C C . ARG A 1 187 ? -17.487 9.703 38.198 1.00 57.81 187 ARG A C 1
ATOM 1537 O O . ARG A 1 187 ? -16.871 10.466 38.931 1.00 57.81 187 ARG A O 1
ATOM 1544 N N . ILE A 1 188 ? -17.692 9.995 36.909 1.00 56.62 188 ILE A N 1
ATOM 1545 C CA . ILE A 1 188 ? -17.009 11.131 36.253 1.00 56.62 188 ILE A CA 1
ATOM 1546 C C . ILE A 1 188 ? -18.010 12.213 35.808 1.00 56.62 188 ILE A C 1
ATOM 1548 O O . ILE A 1 188 ? -18.467 12.241 34.663 1.00 56.62 188 ILE A O 1
ATOM 1552 N N . SER A 1 189 ? -18.365 13.129 36.718 1.00 56.75 189 SER A N 1
ATOM 1553 C CA . SER A 1 189 ? -19.307 14.236 36.449 1.00 56.75 189 SER A CA 1
ATOM 1554 C C . SER A 1 189 ? -18.765 15.251 35.426 1.00 56.75 189 SER A C 1
ATOM 1556 O O . SER A 1 189 ? -19.508 15.721 34.563 1.00 56.75 189 SER A O 1
ATOM 1558 N N . THR A 1 190 ? -17.457 15.519 35.439 1.00 56.53 190 THR A N 1
ATOM 1559 C CA . THR A 1 190 ? -16.757 16.451 34.533 1.00 56.53 190 THR A CA 1
ATOM 1560 C C . THR A 1 190 ? -16.708 15.955 33.089 1.00 56.53 190 THR A C 1
ATOM 1562 O O . THR A 1 190 ? -16.791 16.738 32.144 1.00 56.53 190 THR A O 1
ATOM 1565 N N . ALA A 1 191 ? -16.641 14.642 32.886 1.00 53.25 191 ALA A N 1
ATOM 1566 C CA . ALA A 1 191 ? -16.543 14.056 31.555 1.00 53.25 191 ALA A CA 1
ATOM 1567 C C . ALA A 1 191 ? -17.921 13.907 30.873 1.00 53.25 191 ALA A C 1
ATOM 1569 O O . ALA A 1 191 ? -18.034 14.028 29.650 1.00 53.25 191 ALA A O 1
ATOM 1570 N N . LYS A 1 192 ? -19.007 13.807 31.658 1.00 58.00 192 LYS A N 1
ATOM 1571 C CA . LYS A 1 192 ? -20.385 14.033 31.173 1.00 58.00 192 LYS A CA 1
ATOM 1572 C C . LYS A 1 192 ? -20.610 15.479 30.703 1.00 58.00 192 LYS A C 1
ATOM 1574 O O . LYS A 1 192 ? -21.388 15.712 29.777 1.00 58.00 192 LYS A O 1
ATOM 1579 N N . LEU A 1 193 ? -19.919 16.454 31.303 1.00 59.88 193 LEU A N 1
ATOM 1580 C CA . LEU A 1 193 ? -19.942 17.850 30.855 1.00 59.88 193 LEU A CA 1
ATOM 1581 C C . LEU A 1 193 ? -19.198 18.012 29.519 1.00 59.88 193 LEU A C 1
ATOM 1583 O O . LEU A 1 193 ? -19.754 18.572 28.579 1.00 59.88 193 LEU A O 1
ATOM 1587 N N . TRP A 1 194 ? -17.995 17.440 29.400 1.00 59.50 194 TRP A N 1
ATOM 1588 C CA . TRP A 1 194 ? -17.195 17.457 28.166 1.00 59.50 194 TRP A CA 1
ATOM 1589 C C . TRP A 1 194 ? -17.903 16.803 26.977 1.00 59.50 194 TRP A C 1
ATOM 1591 O O . TRP A 1 194 ? -17.926 17.363 25.886 1.00 59.50 194 TRP A O 1
ATOM 1601 N N . THR A 1 195 ? -18.548 15.654 27.183 1.00 59.62 195 THR A N 1
ATOM 1602 C CA . THR A 1 195 ? -19.318 14.965 26.131 1.00 59.62 195 THR A CA 1
ATOM 1603 C C . THR A 1 195 ? -20.543 15.763 25.677 1.00 59.62 195 THR A C 1
ATOM 1605 O O . THR A 1 195 ? -20.851 15.799 24.484 1.00 59.62 195 THR A O 1
ATOM 1608 N N . ARG A 1 196 ? -21.211 16.482 26.591 1.00 63.56 196 ARG A N 1
ATOM 1609 C CA . ARG A 1 196 ? -22.258 17.455 26.235 1.00 63.56 196 ARG A CA 1
ATOM 1610 C C . ARG A 1 196 ? -21.690 18.636 25.448 1.00 63.56 196 ARG A C 1
ATOM 1612 O O . ARG A 1 196 ? -22.318 19.052 24.478 1.00 63.56 196 ARG A O 1
ATOM 1619 N N . THR A 1 197 ? -20.521 19.152 25.824 1.00 63.56 197 THR A N 1
ATOM 1620 C CA . THR A 1 197 ? -19.845 20.242 25.105 1.00 63.56 197 THR A CA 1
ATOM 1621 C C . THR A 1 197 ? -19.423 19.807 23.704 1.00 63.56 197 THR A C 1
ATOM 1623 O O . THR A 1 197 ? -19.740 20.507 22.750 1.00 63.56 197 THR A O 1
ATOM 1626 N N . LEU A 1 198 ? -18.827 18.621 23.543 1.00 62.78 198 LEU A N 1
ATOM 1627 C CA . LEU A 1 198 ? -18.457 18.059 22.241 1.00 62.78 198 LEU A CA 1
ATOM 1628 C C . LEU A 1 198 ? -19.685 17.894 21.332 1.00 62.78 198 LEU A C 1
ATOM 1630 O O . LEU A 1 198 ? -19.670 18.344 20.190 1.00 62.78 198 LEU A O 1
ATOM 1634 N N . ASN A 1 199 ? -20.788 17.346 21.854 1.00 62.41 199 ASN A N 1
ATOM 1635 C CA . ASN A 1 199 ? -22.044 17.223 21.107 1.00 62.41 199 ASN A CA 1
ATOM 1636 C C . ASN A 1 199 ? -22.645 18.585 20.723 1.00 62.41 199 ASN A C 1
ATOM 1638 O O . ASN A 1 199 ? -23.216 18.724 19.641 1.00 62.41 199 ASN A O 1
ATOM 1642 N N . ARG A 1 200 ? -22.514 19.607 21.581 1.00 64.12 200 ARG A N 1
ATOM 1643 C CA . ARG A 1 200 ? -22.916 20.984 21.247 1.00 64.12 200 ARG A CA 1
ATOM 1644 C C . ARG A 1 200 ? -22.012 21.601 20.186 1.00 64.12 200 ARG A C 1
ATOM 1646 O O . ARG A 1 200 ? -22.535 22.288 19.319 1.00 64.12 200 ARG A O 1
ATOM 1653 N N . VAL A 1 201 ? -20.701 21.362 20.241 1.00 61.44 201 VAL A N 1
ATOM 1654 C CA . VAL A 1 201 ? -19.736 21.845 19.242 1.00 61.44 201 VAL A CA 1
ATOM 1655 C C . VAL A 1 201 ? -20.023 21.206 17.888 1.00 61.44 201 VAL A C 1
ATOM 1657 O O . VAL A 1 201 ? -20.182 21.941 16.924 1.00 61.44 201 VAL A O 1
ATOM 1660 N N . LEU A 1 202 ? -20.206 19.882 17.830 1.00 55.69 202 LEU A N 1
ATOM 1661 C CA . LEU A 1 202 ? -20.592 19.158 16.611 1.00 55.69 202 LEU A CA 1
ATOM 1662 C C . LEU A 1 202 ? -21.899 19.697 16.007 1.00 55.69 202 LEU A C 1
ATOM 1664 O O . LEU A 1 202 ? -21.972 19.941 14.805 1.00 55.69 202 LEU A O 1
ATOM 1668 N N . LYS A 1 203 ? -22.918 19.956 16.844 1.00 58.62 203 LYS A N 1
ATOM 1669 C CA . LYS A 1 203 ? -24.166 20.604 16.403 1.00 58.62 203 LYS A CA 1
ATOM 1670 C C . LYS A 1 203 ? -23.951 22.046 15.925 1.00 58.62 203 LYS A C 1
ATOM 1672 O O . LYS A 1 203 ? -24.547 22.437 14.927 1.00 58.62 203 LYS A O 1
ATOM 1677 N N . ARG A 1 204 ? -23.125 22.841 16.619 1.00 52.94 204 ARG A N 1
ATOM 1678 C CA . ARG A 1 204 ? -22.855 24.256 16.289 1.00 52.94 204 ARG A CA 1
ATOM 1679 C C . ARG A 1 204 ? -22.072 24.424 14.994 1.00 52.94 204 ARG A C 1
ATOM 1681 O O . ARG A 1 204 ? -22.367 25.339 14.237 1.00 52.94 204 ARG A O 1
ATOM 1688 N N . THR A 1 205 ? -21.109 23.552 14.721 1.00 50.38 205 THR A N 1
ATOM 1689 C CA . THR A 1 205 ? -20.294 23.602 13.499 1.00 50.38 205 THR A CA 1
ATOM 1690 C C . THR A 1 205 ? -21.019 23.047 12.272 1.00 50.38 205 THR A C 1
ATOM 1692 O O . THR A 1 205 ? -20.421 22.976 11.203 1.00 50.38 205 THR A O 1
ATOM 1695 N N . LYS A 1 206 ? -22.297 22.643 12.399 1.00 48.06 206 LYS A N 1
ATOM 1696 C CA . LYS A 1 206 ? -23.071 21.943 11.356 1.00 48.06 206 LYS A CA 1
ATOM 1697 C C . LYS A 1 206 ? -22.339 20.713 10.789 1.00 48.06 206 LYS A C 1
ATOM 1699 O O . LYS A 1 206 ? -22.648 20.254 9.692 1.00 48.06 206 LYS A O 1
ATOM 1704 N N . LEU A 1 207 ? -21.382 20.150 11.532 1.00 45.50 207 LEU A N 1
ATOM 1705 C CA . LEU A 1 207 ? -20.706 18.917 11.148 1.00 45.50 207 LEU A CA 1
ATOM 1706 C C . LEU A 1 207 ? -21.662 17.758 11.432 1.00 45.50 207 LEU A C 1
ATOM 1708 O O . LEU A 1 207 ? -21.981 17.455 12.579 1.00 45.50 207 LEU A O 1
ATOM 1712 N N . ALA A 1 208 ? -22.129 17.106 10.367 1.00 49.59 208 ALA A N 1
ATOM 1713 C CA . ALA A 1 208 ? -23.176 16.088 10.443 1.00 49.59 208 ALA A CA 1
ATOM 1714 C C . ALA A 1 208 ? -22.780 14.844 11.268 1.00 49.59 208 ALA A C 1
ATOM 1716 O O . ALA A 1 208 ? -23.653 14.081 11.674 1.00 49.59 208 ALA A O 1
ATOM 1717 N N . SER A 1 209 ? -21.479 14.596 11.492 1.00 56.19 209 SER A N 1
ATOM 1718 C CA . SER A 1 209 ? -20.976 13.466 12.294 1.00 56.19 209 SER A CA 1
ATOM 1719 C C . SER A 1 209 ? -19.476 13.593 12.613 1.00 56.19 209 SER A C 1
ATOM 1721 O O . SER A 1 209 ? -18.776 14.374 11.973 1.00 56.19 209 SER A O 1
ATOM 1723 N N . VAL A 1 210 ? -18.953 12.759 13.526 1.00 54.97 210 VAL A N 1
ATOM 1724 C CA . VAL A 1 210 ? -17.502 12.587 13.795 1.00 54.97 210 VAL A CA 1
ATOM 1725 C C . VAL A 1 210 ? -16.699 12.328 12.505 1.00 54.97 210 VAL A C 1
ATOM 1727 O O . VAL A 1 210 ? -15.561 12.771 12.379 1.00 54.97 210 VAL A O 1
ATOM 1730 N N . TYR A 1 211 ? -17.324 11.722 11.490 1.00 54.09 211 TYR A N 1
ATOM 1731 C CA . TYR A 1 211 ? -16.740 11.520 10.160 1.00 54.09 211 TYR A CA 1
ATOM 1732 C C . TYR A 1 211 ? -16.432 12.819 9.400 1.00 54.09 211 TYR A C 1
ATOM 1734 O O . TYR A 1 211 ? -15.550 12.844 8.554 1.00 54.09 211 TYR A O 1
ATOM 1742 N N . SER A 1 212 ? -17.134 13.914 9.680 1.00 56.47 212 SER A N 1
ATOM 1743 C CA . SER A 1 212 ? -16.851 15.205 9.046 1.00 56.47 212 SER A CA 1
ATOM 1744 C C . SER A 1 212 ? -15.593 15.849 9.646 1.00 56.47 212 SER A C 1
ATOM 1746 O O . SER A 1 212 ? -14.809 16.452 8.921 1.00 56.47 212 SER A O 1
ATOM 1748 N N . LEU A 1 213 ? -15.351 15.640 10.946 1.00 58.44 213 LEU A N 1
ATOM 1749 C CA . LEU A 1 213 ? -14.083 15.965 11.612 1.00 58.44 213 LEU A CA 1
ATOM 1750 C C . LEU A 1 213 ? -12.938 15.081 11.107 1.00 58.44 213 LEU A C 1
ATOM 1752 O O . LEU A 1 213 ? -11.830 15.568 10.933 1.00 58.44 213 LEU A O 1
ATOM 1756 N N . TYR A 1 214 ? -13.225 13.810 10.819 1.00 60.94 214 TYR A N 1
ATOM 1757 C CA . TYR A 1 214 ? -12.290 12.896 10.166 1.00 60.94 214 TYR A CA 1
ATOM 1758 C C . TYR A 1 214 ? -11.885 13.396 8.776 1.00 60.94 214 TYR A C 1
ATOM 1760 O O . TYR A 1 214 ? -10.699 13.464 8.491 1.00 60.94 214 TYR A O 1
ATOM 1768 N N . CYS A 1 215 ? -12.841 13.781 7.921 1.00 62.09 215 CYS A N 1
ATOM 1769 C CA . CYS A 1 215 ? -12.523 14.326 6.599 1.00 62.09 215 CYS A CA 1
ATOM 1770 C C . CYS A 1 215 ? -11.711 15.620 6.707 1.00 62.09 215 CYS A C 1
ATOM 1772 O O . CYS A 1 215 ? -10.794 15.825 5.923 1.00 62.09 215 CYS A O 1
ATOM 1774 N N . LEU A 1 216 ? -12.012 16.471 7.692 1.00 63.72 216 LEU A N 1
ATOM 1775 C CA . LEU A 1 216 ? -11.235 17.680 7.944 1.00 63.72 216 LEU A CA 1
ATOM 1776 C C . LEU A 1 216 ? -9.806 17.342 8.398 1.00 63.72 216 LEU A C 1
ATOM 1778 O O . LEU A 1 216 ? -8.861 17.869 7.832 1.00 63.72 216 LEU A O 1
ATOM 1782 N N . LEU A 1 217 ? -9.636 16.428 9.360 1.00 63.91 217 LEU A N 1
ATOM 1783 C CA . LEU A 1 217 ? -8.324 15.973 9.832 1.00 63.91 217 LEU A CA 1
ATOM 1784 C C . LEU A 1 217 ? -7.525 15.312 8.703 1.00 63.91 217 LEU A C 1
ATOM 1786 O O . LEU A 1 217 ? -6.350 15.607 8.544 1.00 63.91 217 LEU A O 1
ATOM 1790 N N . PHE A 1 218 ? -8.175 14.476 7.895 1.00 64.62 218 PHE A N 1
ATOM 1791 C CA . PHE A 1 218 ? -7.615 13.860 6.696 1.00 64.62 218 PHE A CA 1
ATOM 1792 C C . PHE A 1 218 ? -7.097 14.919 5.722 1.00 64.62 218 PHE A C 1
ATOM 1794 O O . PHE A 1 218 ? -5.944 14.850 5.316 1.00 64.62 218 PHE A O 1
ATOM 1801 N N . MET A 1 219 ? -7.920 15.917 5.384 1.00 65.31 219 MET A N 1
ATOM 1802 C CA . MET A 1 219 ? -7.537 16.991 4.464 1.00 65.31 219 MET A CA 1
ATOM 1803 C C . MET A 1 219 ? -6.415 17.857 5.041 1.00 65.31 219 MET A C 1
ATOM 1805 O O . MET A 1 219 ? -5.484 18.199 4.321 1.00 65.31 219 MET A O 1
ATOM 1809 N N . THR A 1 220 ? -6.458 18.173 6.336 1.00 64.69 220 THR A N 1
ATOM 1810 C CA . THR A 1 220 ? -5.415 18.956 7.009 1.00 64.69 220 THR A CA 1
ATOM 1811 C C . THR A 1 220 ? -4.093 18.195 7.070 1.00 64.69 220 THR A C 1
ATOM 1813 O O . THR A 1 220 ? -3.061 18.758 6.725 1.00 64.69 220 THR A O 1
ATOM 1816 N N . LEU A 1 221 ? -4.103 16.916 7.460 1.00 63.84 221 LEU A N 1
ATOM 1817 C CA . LEU A 1 221 ? -2.900 16.080 7.484 1.00 63.84 221 LEU A CA 1
ATOM 1818 C C . LEU A 1 221 ? -2.345 15.882 6.073 1.00 63.84 221 LEU A C 1
ATOM 1820 O O . LEU A 1 221 ? -1.156 16.068 5.865 1.00 63.84 221 LEU A O 1
ATOM 1824 N N . PHE A 1 222 ? -3.204 15.611 5.089 1.00 67.31 222 PHE A N 1
ATOM 1825 C CA . PHE A 1 222 ? -2.803 15.515 3.689 1.00 67.31 222 PHE A CA 1
ATOM 1826 C C . PHE A 1 222 ? -2.105 16.792 3.200 1.00 67.31 222 PHE A C 1
ATOM 1828 O O . PHE A 1 222 ? -1.006 16.720 2.654 1.00 67.31 222 PHE A O 1
ATOM 1835 N N . LEU A 1 223 ? -2.701 17.964 3.446 1.00 67.12 223 LEU A N 1
ATOM 1836 C CA . LEU A 1 223 ? -2.135 19.254 3.042 1.00 67.12 223 LEU A CA 1
ATOM 1837 C C . LEU A 1 223 ? -0.810 19.567 3.753 1.00 67.12 223 LEU A C 1
ATOM 1839 O O . LEU A 1 223 ? 0.105 20.093 3.123 1.00 67.12 223 LEU A O 1
ATOM 1843 N N . LEU A 1 224 ? -0.685 19.228 5.040 1.00 64.88 224 LEU A N 1
ATOM 1844 C CA . LEU A 1 224 ? 0.545 19.441 5.811 1.00 64.88 224 LEU A CA 1
ATOM 1845 C C . LEU A 1 224 ? 1.677 18.503 5.375 1.00 64.88 224 LEU A C 1
ATOM 1847 O O . LEU A 1 224 ? 2.829 18.926 5.292 1.00 64.88 224 LEU A O 1
ATOM 1851 N N . THR A 1 225 ? 1.362 17.240 5.091 1.00 67.50 225 THR A N 1
ATOM 1852 C CA . THR A 1 225 ? 2.364 16.236 4.731 1.00 67.50 225 THR A CA 1
ATOM 1853 C C . THR A 1 225 ? 2.859 16.443 3.304 1.00 67.50 225 THR A C 1
ATOM 1855 O O . THR A 1 225 ? 4.068 16.537 3.103 1.00 67.50 225 THR A O 1
ATOM 1858 N N . VAL A 1 226 ? 1.961 16.596 2.324 1.00 66.88 226 VAL A N 1
ATOM 1859 C CA . VAL A 1 226 ? 2.323 16.644 0.893 1.00 66.88 226 VAL A CA 1
ATOM 1860 C C . VAL A 1 226 ? 3.180 17.861 0.523 1.00 66.88 226 VAL A C 1
ATOM 1862 O O . VAL A 1 226 ? 4.005 17.776 -0.383 1.00 66.88 226 VAL A O 1
ATOM 1865 N N . LEU A 1 227 ? 3.036 18.980 1.238 1.00 68.56 227 LEU A N 1
ATOM 1866 C CA . LEU A 1 227 ? 3.801 20.209 0.982 1.00 68.56 227 LEU A CA 1
ATOM 1867 C C . LEU A 1 227 ? 5.123 20.293 1.765 1.00 68.56 227 LEU A C 1
ATOM 1869 O O . LEU A 1 227 ? 5.861 21.271 1.633 1.00 68.56 227 LEU A O 1
ATOM 1873 N N . SER A 1 228 ? 5.440 19.296 2.592 1.00 77.44 228 SER A N 1
ATOM 1874 C CA . SER A 1 228 ? 6.654 19.312 3.409 1.00 77.44 228 SER A CA 1
ATOM 1875 C C . SER A 1 228 ? 7.903 18.940 2.599 1.00 77.44 228 SER A C 1
ATOM 1877 O O . SER A 1 228 ? 7.882 18.066 1.729 1.00 77.44 228 SER A O 1
ATOM 1879 N N . LYS A 1 229 ? 9.042 19.570 2.922 1.00 80.75 229 LYS A N 1
ATOM 1880 C CA . LYS A 1 229 ? 10.350 19.211 2.337 1.00 80.75 229 LYS A CA 1
ATOM 1881 C C . LYS A 1 229 ? 10.715 17.749 2.607 1.00 80.75 229 LYS A C 1
ATOM 1883 O O . LYS A 1 229 ? 11.349 17.118 1.766 1.00 80.75 229 LYS A O 1
ATOM 1888 N N . ASP A 1 230 ? 10.310 17.224 3.757 1.00 81.81 230 ASP A N 1
ATOM 1889 C CA . ASP A 1 230 ? 10.588 15.844 4.149 1.00 81.81 230 ASP A CA 1
ATOM 1890 C C . ASP A 1 230 ? 9.777 14.851 3.318 1.00 81.81 230 ASP A C 1
ATOM 1892 O O . ASP A 1 230 ? 10.320 13.836 2.891 1.00 81.81 230 ASP A O 1
ATOM 1896 N N . PHE A 1 231 ? 8.523 15.175 2.985 1.00 80.69 231 PHE A N 1
ATOM 1897 C CA . PHE A 1 231 ? 7.730 14.366 2.063 1.00 80.69 231 PHE A CA 1
ATOM 1898 C C . PHE A 1 231 ? 8.303 14.375 0.645 1.00 80.69 231 PHE A C 1
ATOM 1900 O O . PHE A 1 231 ? 8.412 13.318 0.032 1.00 80.69 231 PHE A O 1
ATOM 1907 N N . LEU A 1 232 ? 8.730 15.539 0.138 1.00 81.62 232 LEU A N 1
ATOM 1908 C CA . LEU A 1 232 ? 9.387 15.627 -1.170 1.00 81.62 232 LEU A CA 1
ATOM 1909 C C . LEU A 1 232 ? 10.651 14.756 -1.218 1.00 81.62 232 LEU A C 1
ATOM 1911 O O . LEU A 1 232 ? 10.836 13.989 -2.160 1.00 81.62 232 LEU A O 1
ATOM 1915 N N . LYS A 1 233 ? 11.489 14.803 -0.177 1.00 83.69 233 LYS A N 1
ATOM 1916 C CA . LYS A 1 233 ? 12.648 13.903 -0.057 1.00 83.69 233 LYS A CA 1
ATOM 1917 C C . LYS A 1 233 ? 12.229 12.436 0.016 1.00 83.69 233 LYS A C 1
ATOM 1919 O O . LYS A 1 233 ? 12.847 11.603 -0.638 1.00 83.69 233 LYS A O 1
ATOM 1924 N N . PHE A 1 234 ? 11.175 12.125 0.768 1.00 82.00 234 PHE A N 1
ATOM 1925 C CA . PHE A 1 234 ? 10.645 10.771 0.909 1.00 82.00 234 PHE A CA 1
ATOM 1926 C C . PHE A 1 234 ? 10.186 10.174 -0.427 1.00 82.00 234 PHE A C 1
ATOM 1928 O O . PHE A 1 234 ? 10.501 9.019 -0.695 1.00 82.00 234 PHE A O 1
ATOM 1935 N N . ILE A 1 235 ? 9.506 10.937 -1.293 1.00 83.25 235 ILE A N 1
ATOM 1936 C CA . ILE A 1 235 ? 9.119 10.465 -2.639 1.00 83.25 235 ILE A CA 1
ATOM 1937 C C . ILE A 1 235 ? 10.297 10.427 -3.631 1.00 83.25 235 ILE A C 1
ATOM 1939 O O . ILE A 1 235 ? 10.137 9.931 -4.745 1.00 83.25 235 ILE A O 1
ATOM 1943 N N . GLY A 1 236 ? 11.480 10.908 -3.232 1.00 78.31 236 GLY A N 1
ATOM 1944 C CA . GLY A 1 236 ? 12.707 10.890 -4.034 1.00 78.31 236 GLY A CA 1
ATOM 1945 C C . GLY A 1 236 ? 12.974 12.166 -4.833 1.00 78.31 236 GLY A C 1
ATOM 1946 O O . GLY A 1 236 ? 13.779 12.148 -5.764 1.00 78.31 236 GLY A O 1
ATOM 1947 N N . TYR A 1 237 ? 12.316 13.282 -4.507 1.00 80.50 237 TYR A N 1
ATOM 1948 C CA . TYR A 1 237 ? 12.572 14.561 -5.170 1.00 80.50 237 TYR A CA 1
ATOM 1949 C C . TYR A 1 237 ? 14.042 14.976 -5.009 1.00 80.50 237 TYR A C 1
ATOM 1951 O O . TYR A 1 237 ? 14.561 15.054 -3.894 1.00 80.50 237 TYR A O 1
ATOM 1959 N N . GLY A 1 238 ? 14.707 15.257 -6.133 1.00 75.94 238 GLY A N 1
ATOM 1960 C CA . GLY A 1 238 ? 16.139 15.569 -6.188 1.00 75.94 238 GLY A CA 1
ATOM 1961 C C . GLY A 1 238 ? 17.051 14.363 -6.451 1.00 75.94 238 GLY A C 1
ATOM 1962 O O . GLY A 1 238 ? 18.260 14.549 -6.561 1.00 75.94 238 GLY A O 1
ATOM 1963 N N . MET A 1 239 ? 16.503 13.150 -6.596 1.00 77.94 239 MET A N 1
ATOM 1964 C CA . MET A 1 239 ? 17.260 11.951 -6.969 1.00 77.94 239 MET A CA 1
ATOM 1965 C C . MET A 1 239 ? 17.034 11.618 -8.449 1.00 77.94 239 MET A C 1
ATOM 1967 O O . MET A 1 239 ? 15.924 11.295 -8.862 1.00 77.94 239 MET A O 1
ATOM 1971 N N . SER A 1 240 ? 18.093 11.672 -9.260 1.00 62.66 240 SER A N 1
ATOM 1972 C CA . SER A 1 240 ? 18.009 11.549 -10.728 1.00 62.66 240 SER A CA 1
ATOM 1973 C C . SER A 1 240 ? 17.536 10.183 -11.238 1.00 62.66 240 SER A C 1
ATOM 1975 O O . SER A 1 240 ? 17.116 10.073 -12.386 1.00 62.66 240 SER A O 1
ATOM 1977 N N . GLN A 1 241 ? 17.598 9.142 -10.406 1.00 71.06 241 GLN A N 1
ATOM 1978 C CA . GLN A 1 241 ? 17.252 7.768 -10.786 1.00 71.06 241 GLN A CA 1
ATOM 1979 C C . GLN A 1 241 ? 15.900 7.292 -10.235 1.00 71.06 241 GLN A C 1
ATOM 1981 O O . GLN A 1 241 ? 15.543 6.130 -10.443 1.00 71.06 241 GLN A O 1
ATOM 1986 N N . VAL A 1 242 ? 15.164 8.160 -9.531 1.00 78.62 242 VAL A N 1
ATOM 1987 C CA . VAL A 1 242 ? 13.933 7.802 -8.820 1.00 78.62 242 VAL A CA 1
ATOM 1988 C C . VAL A 1 242 ? 12.693 8.228 -9.602 1.00 78.62 242 VAL A C 1
ATOM 1990 O O . VAL A 1 242 ? 12.601 9.354 -10.087 1.00 78.62 242 VAL A O 1
ATOM 1993 N N . ASP A 1 243 ? 11.707 7.335 -9.679 1.00 82.75 243 ASP A N 1
ATOM 1994 C CA . ASP A 1 243 ? 10.399 7.623 -10.266 1.00 82.75 243 ASP A CA 1
ATOM 1995 C C . ASP A 1 243 ? 9.502 8.394 -9.280 1.00 82.75 243 ASP A C 1
ATOM 1997 O O . ASP A 1 243 ? 8.586 7.853 -8.660 1.00 82.75 243 ASP A O 1
ATOM 2001 N N . VAL A 1 244 ? 9.797 9.686 -9.115 1.00 86.19 244 VAL A N 1
ATOM 2002 C CA . VAL A 1 244 ? 9.097 10.574 -8.170 1.00 86.19 244 VAL A CA 1
ATOM 2003 C C . VAL A 1 244 ? 7.597 10.650 -8.463 1.00 86.19 244 VAL A C 1
ATOM 2005 O O . VAL A 1 244 ? 6.781 10.650 -7.539 1.00 86.19 244 VAL A O 1
ATOM 2008 N N . LEU A 1 245 ? 7.223 10.708 -9.744 1.00 87.31 245 LEU A N 1
ATOM 2009 C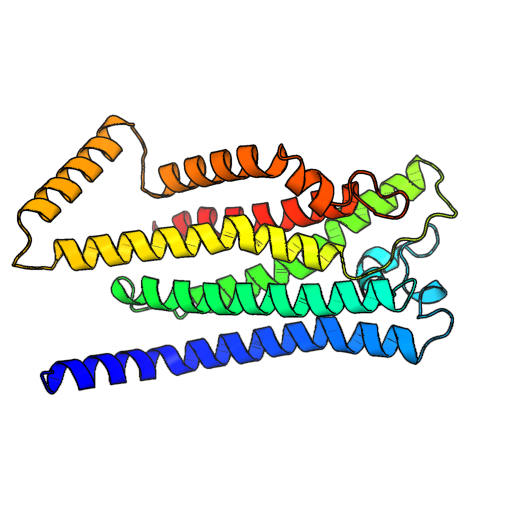 CA . LEU A 1 245 ? 5.824 10.772 -10.155 1.00 87.31 245 LEU A CA 1
ATOM 2010 C C . LEU A 1 245 ? 5.109 9.456 -9.838 1.00 87.31 245 LEU A C 1
ATOM 2012 O O . LEU A 1 245 ? 4.039 9.483 -9.227 1.00 87.31 245 LEU A O 1
ATOM 2016 N N . GLY A 1 246 ? 5.714 8.318 -10.189 1.00 89.81 246 GLY A N 1
ATOM 2017 C CA . GLY A 1 246 ? 5.180 7.003 -9.856 1.00 89.81 246 GLY A CA 1
ATOM 2018 C C . GLY A 1 246 ? 4.989 6.823 -8.351 1.00 89.81 246 GLY A C 1
ATOM 2019 O O . GLY A 1 246 ? 3.909 6.423 -7.912 1.00 89.81 246 GLY A O 1
ATOM 2020 N N . HIS A 1 247 ? 5.982 7.208 -7.544 1.00 92.50 247 HIS A N 1
ATOM 2021 C CA . HIS A 1 247 ? 5.906 7.175 -6.079 1.00 92.50 247 HIS A CA 1
ATOM 2022 C C . HIS A 1 247 ? 4.765 8.041 -5.532 1.00 92.50 247 HIS A C 1
ATOM 2024 O O . HIS A 1 247 ? 3.994 7.589 -4.680 1.00 92.50 247 HIS A O 1
ATOM 2030 N N . PHE A 1 248 ? 4.619 9.268 -6.040 1.00 90.50 248 PHE A N 1
ATOM 2031 C CA . PHE A 1 248 ? 3.554 10.180 -5.628 1.00 90.50 248 PHE A CA 1
ATOM 2032 C C . PHE A 1 248 ? 2.161 9.628 -5.961 1.00 90.50 248 PHE A C 1
ATOM 2034 O O . PHE A 1 248 ? 1.279 9.601 -5.100 1.00 90.50 248 PHE A O 1
ATOM 2041 N N . ILE A 1 249 ? 1.963 9.138 -7.189 1.00 92.56 249 ILE A N 1
ATOM 2042 C CA . ILE A 1 249 ? 0.686 8.549 -7.614 1.00 92.56 249 ILE A CA 1
ATOM 2043 C C . ILE A 1 249 ? 0.387 7.302 -6.783 1.00 92.56 249 ILE A C 1
ATOM 2045 O O . ILE A 1 249 ? -0.733 7.147 -6.298 1.00 92.56 249 ILE A O 1
ATOM 2049 N N . ALA A 1 250 ? 1.379 6.438 -6.562 1.00 93.81 250 ALA A N 1
ATOM 2050 C CA . ALA A 1 250 ? 1.215 5.234 -5.760 1.00 93.81 250 ALA A CA 1
ATOM 2051 C C . ALA A 1 250 ? 0.755 5.559 -4.335 1.00 93.81 250 ALA A C 1
ATOM 2053 O O . ALA A 1 250 ? -0.224 4.978 -3.856 1.00 93.81 250 ALA A O 1
ATOM 2054 N N . TYR A 1 251 ? 1.414 6.530 -3.693 1.00 91.44 251 TYR A N 1
ATOM 2055 C CA . TYR A 1 251 ? 1.041 7.041 -2.377 1.00 91.44 251 TYR A CA 1
ATOM 2056 C C . TYR A 1 251 ? -0.405 7.549 -2.359 1.00 91.44 251 TYR A C 1
ATOM 2058 O O . TYR A 1 251 ? -1.197 7.181 -1.488 1.00 91.44 251 TYR A O 1
ATOM 2066 N N . PHE A 1 252 ? -0.791 8.340 -3.363 1.00 88.56 252 PHE A N 1
ATOM 2067 C CA . PHE A 1 252 ? -2.143 8.882 -3.470 1.00 88.56 252 PHE A CA 1
ATOM 2068 C C . PHE A 1 252 ? -3.211 7.798 -3.694 1.00 88.56 252 PHE A C 1
ATOM 2070 O O . PHE A 1 252 ? -4.306 7.869 -3.128 1.00 88.56 252 PHE A O 1
ATOM 2077 N N . VAL A 1 253 ? -2.898 6.751 -4.460 1.00 91.25 253 VAL A N 1
ATOM 2078 C CA . VAL A 1 253 ? -3.768 5.575 -4.628 1.00 91.25 253 VAL A CA 1
ATOM 2079 C C . VAL A 1 253 ? -3.996 4.871 -3.291 1.00 91.25 253 VAL A C 1
ATOM 2081 O O . VAL A 1 253 ? -5.141 4.571 -2.943 1.00 91.25 253 VAL A O 1
ATOM 2084 N N . GLY A 1 254 ? -2.941 4.660 -2.502 1.00 90.00 254 GLY A N 1
ATOM 2085 C CA . GLY A 1 254 ? -3.056 4.077 -1.163 1.00 90.00 254 GLY A CA 1
ATOM 2086 C C . GLY A 1 254 ? -3.958 4.893 -0.237 1.00 90.00 254 GLY A C 1
ATOM 2087 O O . GLY A 1 254 ? -4.867 4.360 0.408 1.00 90.00 254 GLY A O 1
ATOM 2088 N N . LEU A 1 255 ? -3.749 6.208 -0.239 1.00 84.62 255 LEU A N 1
ATOM 2089 C CA . LEU A 1 255 ? -4.505 7.179 0.546 1.00 84.62 255 LEU A CA 1
ATOM 2090 C C . LEU A 1 255 ? -5.999 7.203 0.182 1.00 84.62 255 LEU A C 1
ATOM 2092 O O . LEU A 1 255 ? -6.869 7.116 1.055 1.00 84.62 255 LEU A O 1
ATOM 2096 N N . THR A 1 256 ? -6.316 7.291 -1.108 1.00 82.56 256 THR A N 1
ATOM 2097 C CA . THR A 1 256 ? -7.701 7.376 -1.596 1.00 82.56 256 THR A CA 1
ATOM 2098 C C . THR A 1 256 ? -8.456 6.058 -1.458 1.00 82.56 256 THR A C 1
ATOM 2100 O O . THR A 1 256 ? -9.627 6.064 -1.075 1.00 82.56 256 THR A O 1
ATOM 2103 N N . THR A 1 257 ? -7.795 4.919 -1.674 1.00 80.50 257 THR A N 1
ATOM 2104 C CA . THR A 1 257 ? -8.409 3.593 -1.502 1.00 80.50 257 THR A CA 1
ATOM 2105 C C . THR A 1 257 ? -8.845 3.376 -0.050 1.00 80.50 257 THR A C 1
ATOM 2107 O O . THR A 1 257 ? -9.952 2.893 0.201 1.00 80.50 257 THR A O 1
ATOM 2110 N N . ALA A 1 258 ? -8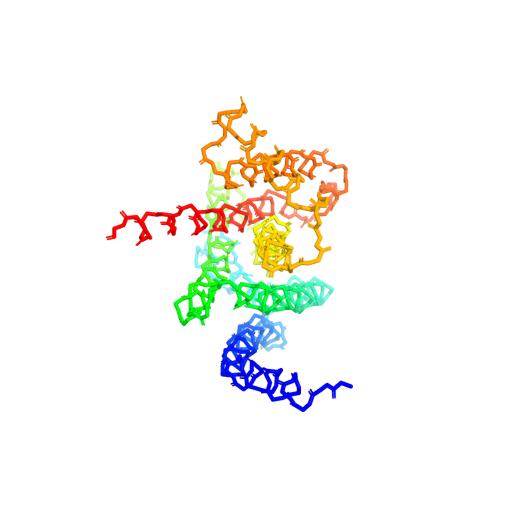.031 3.813 0.919 1.00 69.19 258 ALA A N 1
ATOM 2111 C CA . ALA A 1 258 ? -8.416 3.804 2.329 1.00 69.19 258 ALA A CA 1
ATOM 2112 C C . ALA A 1 258 ? -9.649 4.685 2.586 1.00 69.19 258 ALA A C 1
ATOM 2114 O O . ALA A 1 258 ? -10.593 4.264 3.261 1.00 69.19 258 ALA A O 1
ATOM 2115 N N . PHE A 1 259 ? -9.653 5.894 2.013 1.00 68.69 259 PHE A N 1
ATOM 2116 C CA . PHE A 1 259 ? -10.713 6.889 2.163 1.00 68.69 259 PHE A CA 1
ATOM 2117 C C . PHE A 1 259 ? -12.078 6.409 1.654 1.00 68.69 259 PHE A C 1
ATOM 2119 O O . PHE A 1 259 ? -13.082 6.490 2.366 1.00 68.69 259 PHE A O 1
ATOM 2126 N N . ILE A 1 260 ? -12.104 5.835 0.451 1.00 66.25 260 ILE A N 1
ATOM 2127 C CA . ILE A 1 260 ? -13.308 5.306 -0.204 1.00 66.25 260 ILE A CA 1
ATOM 2128 C C . ILE A 1 260 ? -13.986 4.251 0.680 1.00 66.25 260 ILE A C 1
ATOM 2130 O O . ILE A 1 260 ? -15.190 4.306 0.929 1.00 66.25 260 ILE A O 1
ATOM 2134 N N . VAL A 1 261 ? -13.214 3.332 1.251 1.00 61.00 261 VAL A N 1
ATOM 2135 C CA . VAL A 1 261 ? -13.736 2.237 2.083 1.00 61.00 261 VAL A CA 1
ATOM 2136 C C . VAL A 1 261 ? -14.432 2.752 3.339 1.00 61.00 261 VAL A C 1
ATOM 2138 O O . VAL A 1 261 ? -15.458 2.205 3.752 1.00 61.00 261 VAL A O 1
ATOM 2141 N N . MET A 1 262 ? -13.908 3.818 3.942 1.00 60.28 262 MET A N 1
ATOM 2142 C CA . MET A 1 262 ? -14.527 4.435 5.114 1.00 60.28 262 MET A CA 1
ATOM 2143 C C . MET A 1 262 ? -15.831 5.154 4.780 1.00 60.28 262 MET A C 1
ATOM 2145 O O . MET A 1 262 ? -16.772 5.102 5.573 1.00 60.28 262 MET A O 1
ATOM 2149 N N . LEU A 1 263 ? -15.911 5.798 3.613 1.00 58.03 263 LEU A N 1
ATOM 2150 C CA . LEU A 1 263 ? -17.106 6.520 3.183 1.00 58.03 263 LEU A CA 1
ATOM 2151 C C . LEU A 1 263 ? -18.250 5.583 2.778 1.00 58.03 263 LEU A C 1
ATOM 2153 O O . LEU A 1 263 ? -19.391 5.795 3.193 1.00 58.03 263 LEU A O 1
ATOM 2157 N N . PHE A 1 264 ? -17.968 4.529 2.007 1.00 51.22 264 PHE A N 1
ATOM 2158 C CA . PHE A 1 264 ? -19.016 3.639 1.492 1.00 51.22 264 PHE A CA 1
ATOM 2159 C C . PHE A 1 264 ? -19.647 2.759 2.575 1.00 51.22 264 PHE A C 1
ATOM 2161 O O . PHE A 1 264 ? -20.846 2.480 2.511 1.00 51.22 264 PHE A O 1
ATOM 2168 N N . LYS A 1 265 ? -18.913 2.431 3.647 1.00 53.34 265 LYS A N 1
ATOM 2169 C CA . LYS A 1 265 ? -19.485 1.686 4.778 1.00 53.34 265 LYS A CA 1
ATOM 2170 C C . LYS A 1 265 ? -20.588 2.453 5.518 1.00 53.34 265 LYS A C 1
ATOM 2172 O O . LYS A 1 265 ? -2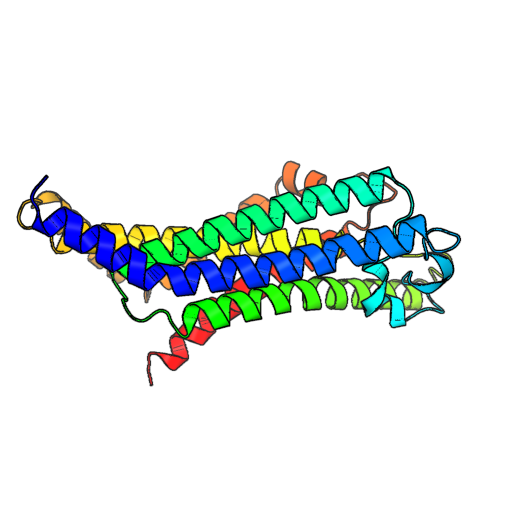1.426 1.831 6.161 1.00 53.34 265 LYS A O 1
ATOM 2177 N N . LYS A 1 266 ? -20.652 3.785 5.398 1.00 46.16 266 LYS A N 1
ATOM 2178 C CA . LYS A 1 266 ? -21.735 4.591 5.986 1.00 46.16 266 LYS A CA 1
ATOM 2179 C C . LYS A 1 266 ? -23.101 4.302 5.343 1.00 46.16 266 LYS A C 1
ATOM 2181 O O . LYS A 1 266 ? -24.113 4.485 6.009 1.00 46.16 266 LYS A O 1
ATOM 2186 N N . ARG A 1 267 ? -23.153 3.835 4.086 1.00 36.12 267 ARG A N 1
ATOM 2187 C CA . ARG A 1 267 ? -24.420 3.549 3.381 1.00 36.12 267 ARG A CA 1
ATOM 2188 C C . ARG A 1 267 ? -25.021 2.178 3.695 1.00 36.12 267 ARG A C 1
ATOM 2190 O O . ARG A 1 267 ? -26.235 2.052 3.620 1.00 36.12 267 ARG A O 1
ATOM 2197 N N . GLU A 1 268 ? -24.220 1.186 4.078 1.00 37.19 268 GLU A N 1
ATOM 2198 C CA . GLU A 1 268 ? -24.728 -0.153 4.433 1.00 37.19 268 GLU A CA 1
ATOM 2199 C C . GLU A 1 268 ? -25.264 -0.246 5.870 1.00 37.19 268 GLU A C 1
ATOM 2201 O O . GLU A 1 268 ? -26.039 -1.142 6.158 1.00 37.19 268 GLU A O 1
ATOM 2206 N N . PHE A 1 269 ? -24.898 0.683 6.763 1.00 31.09 269 PHE A N 1
ATOM 2207 C CA . PHE A 1 269 ? -25.444 0.759 8.132 1.00 31.09 269 PHE A CA 1
ATOM 2208 C C . PHE A 1 269 ? -26.676 1.672 8.265 1.00 31.09 269 PHE A C 1
ATOM 2210 O O . PHE A 1 269 ? -27.199 1.831 9.365 1.00 31.09 269 PHE A O 1
ATOM 2217 N N . LEU A 1 270 ? -27.100 2.314 7.171 1.00 30.42 270 LEU A N 1
ATOM 2218 C CA . LEU A 1 270 ? -28.297 3.166 7.101 1.00 30.42 270 LEU A CA 1
ATOM 2219 C C . LEU A 1 270 ? -29.429 2.522 6.278 1.00 30.42 270 LEU A C 1
ATOM 2221 O O . LEU A 1 270 ? -30.429 3.182 6.003 1.00 30.42 270 LEU A O 1
ATOM 2225 N N . LYS A 1 271 ? -29.253 1.260 5.878 1.00 29.42 271 LYS A N 1
ATOM 2226 C CA . LYS A 1 271 ? -30.320 0.359 5.437 1.00 29.42 271 LYS A CA 1
ATOM 2227 C C . LYS A 1 271 ? -30.522 -0.695 6.517 1.00 29.42 271 LYS A C 1
ATOM 2229 O O . LYS A 1 271 ? -31.674 -1.148 6.647 1.00 29.42 271 LYS A O 1
#

Secondary structure (DSSP, 8-state):
--HHHHHHHHHHHHHHHHHHHHHHHHHHHHHHHHHHHHHHHHHHSGGGGHHHHSBBTTBTTHHHHGGG--SSHHHHHHHHHHHHHHHHHHHHHHHHHHHHHHTT----TTHHHHHHHHHHHHHHHHHHHHHHHHHHHHHHTT-TT--B-STHHHHHHHHHIIIIIIHHHHHHHHHHHHHHHHHT-TT-HHHHHHHHHHHHHHHHTT--SHHHHHHHHHHHHHHHHHTSHHHHHHTTTT-TTS-HHHHHHHHHHHHHHHHHHHHHHHHHT--

Radius of gyration: 22.09 Å; chains: 1; bounding box: 52×41×68 Å

Foldseek 3Di:
DDPVVVVVVVVLCVLCVVLLVVLVVLLVVVLCVLQVLLVCLQPPDPQSCQVPQWQAQVCLNVLVRQASGDNDDVLSVCQSVLSVVLSVLLSVLLSLLVSLQCLPPVDCVVVSVLSSVLLVVLQNCLSNVLSVVVNVCCVVVVVRVDIHHHSLSSSLSSVLLRVQQSVLSSVVSNVVSVLVVLVPDPPCPPSVVVVVVVVVVCVVVVPPDVVSVSVVVSVVSCVVQCPDPVNCVVLPPPPPPGPSVSSVVSSVSSNVSSVVSVVVVVVVVVD